Protein AF-A0ABD1SRB5-F1 (afdb_monomer)

Foldseek 3Di:
DDDDDPPHDLVRLLVVLVVVVLFQFQEDEDEDAQVVLLSNLVSCVVVVSLAPQHAYEYEQNHQQCQVLDALVSLVSQALYKYKHFDADDDPVLVVVQVVLQVVCVVVVVPDSCNDDTPVNQVVVVLVVLLVQLVVVLPDDDPVQQWDQPPDPDPDPDSDTDGPVVVSSVVSSQVDWDQGRRGIFHDDVNHTDDGKMFIWGSHRRGIGTFFIADPQQGTARDPDDPDDRDHDPDPVRTHQGQGRNRDSDDNPRGDDNPDDPPPDD

Nearest PDB structures (foldseek):
  4u5f-assembly1_A  TM=7.449E-01  e=1.799E-11  Rattus norvegicus
  4u5b-assembly1_A  TM=7.393E-01  e=3.580E-11  Rattus norvegicus
  5l1f-assembly1_B  TM=7.212E-01  e=5.210E-11  Rattus norvegicus
  4u5f-assembly1_C  TM=7.449E-01  e=3.001E-10  Rattus norvegicus
  4u1x-assembly1_A  TM=6.895E-01  e=3.401E-10  Rattus norvegicus

Secondary structure (DSSP, 8-state):
-----TT--HHHHHHHHHHHHHSSB-EEEE---HHHHHHHHHHHHHTTTTSTT-EEEE-HHHHTTGGGS-HHHHHHTTT-EEEEE-----HHHHHHHHHHHHHHHHTT--SS--S--HHHHHHHHHHHHHHHHHHHT-PPPGGGSEE------S-S---PEETHHHHHHHHHHH-EEEETTEEEEEETTEEPPPPEEEEEEETTEEEEEEEEETTTEEESSS--SS----B--GGGSPP-PBTTTB-SPP-SB-----------

Radius of gyration: 24.52 Å; Cα contacts (8 Å, |Δi|>4): 379; chains: 1; bounding box: 62×51×82 Å

Mean predicted aligned error: 9.06 Å

Solvent-accessible surface area (backbone atoms only — not comparable to full-atom values): 15269 Å² total; per-residue (Å²): 140,86,88,77,62,89,84,56,51,72,68,54,53,46,51,52,50,51,57,48,63,75,40,46,60,27,60,46,80,46,83,37,51,57,73,55,42,50,54,47,31,51,46,33,45,76,69,58,61,46,29,63,55,24,42,43,37,34,34,45,72,29,44,55,47,52,91,66,52,55,64,69,56,36,60,46,39,37,18,28,34,32,33,32,78,46,61,72,90,46,72,67,39,53,53,48,51,51,52,50,54,53,51,42,60,75,68,66,60,86,60,89,82,76,62,86,35,66,70,56,33,49,51,53,40,50,52,52,44,52,51,54,18,56,61,72,69,50,91,72,66,75,86,54,47,63,44,86,77,85,66,97,57,98,62,97,65,91,76,73,51,50,54,52,56,64,53,44,52,54,36,44,52,66,43,71,50,84,38,63,57,40,77,42,38,41,55,96,86,36,73,56,85,66,42,28,36,30,29,28,29,48,66,89,47,75,42,80,26,23,29,36,37,94,70,34,28,40,27,58,55,91,76,70,98,62,84,76,62,68,30,87,50,71,82,36,39,50,90,61,52,24,12,57,85,25,70,66,79,48,82,38,55,52,84,73,83,73,77,82,78,78,84,126

pLDDT: mean 84.68, std 14.06, range [38.12, 97.56]

Sequence (264 aa):
MSAISISSEDNQISKELKKLMAKQTRVFLVHMNPSLGYRLFFHAKKAGMMSEGYAWIITDYLSNFLNSMDFVAHDLMEGVLGIRPYVSKSKELDSFQERWKRNMVLKKRTGLVRDLNIYGLWLYDTIHSLAIAAEMIGPVNSSLLYVNTSKNGTDNTNLKISAFGPRLLSELSRTKFPGLSGEFQLINGQLKPSAFEIFNVFGTGEKTVGFWTIDTGISRELISTGEPTHSTSTKNLKSVMWPGDSFTRPKGWAIPACFTIYLR

InterPro domains:
  IPR001828 Receptor, ligand binding region [PF01094] (6-201)
  IPR015683 Ionotropic glutamate receptor [PTHR34836] (2-257)
  IPR028082 Periplasmic binding protein-like I [SSF53822] (6-255)

Organism: NCBI:txid205694

Structure (mmCIF, N/CA/C/O backbone):
data_AF-A0ABD1SRB5-F1
#
_entry.id   AF-A0ABD1SRB5-F1
#
loop_
_atom_site.group_PDB
_atom_site.id
_atom_site.type_symbol
_atom_site.label_atom_id
_atom_site.label_alt_id
_atom_site.label_comp_id
_atom_site.label_asym_id
_atom_site.label_entity_id
_atom_site.label_seq_id
_atom_site.pdbx_PDB_ins_code
_atom_site.Cartn_x
_atom_site.Cartn_y
_atom_site.Cartn_z
_atom_site.occupancy
_atom_site.B_iso_or_equiv
_atom_site.auth_seq_id
_atom_site.auth_comp_id
_atom_site.auth_asym_id
_atom_site.auth_atom_id
_atom_site.pdbx_PDB_model_num
ATOM 1 N N . MET A 1 1 ? -16.365 -13.873 5.737 1.00 58.78 1 MET A N 1
ATOM 2 C CA . MET A 1 1 ? -16.100 -12.688 4.896 1.00 58.78 1 MET A CA 1
ATOM 3 C C . MET A 1 1 ? -17.399 -11.895 4.804 1.00 58.78 1 MET A C 1
ATOM 5 O O . MET A 1 1 ? -18.429 -12.520 4.595 1.00 58.78 1 MET A O 1
ATOM 9 N N . SER A 1 2 ? -17.387 -10.586 5.071 1.00 73.19 2 SER A N 1
ATOM 10 C CA . SER A 1 2 ? -18.539 -9.708 4.801 1.00 73.19 2 SER A CA 1
ATOM 11 C C . SER A 1 2 ? -18.197 -8.867 3.580 1.00 73.19 2 SER A C 1
ATOM 13 O O . SER A 1 2 ? -17.058 -8.412 3.477 1.00 73.19 2 SER A O 1
ATOM 15 N N . ALA A 1 3 ? -19.140 -8.702 2.660 1.00 79.75 3 ALA A N 1
ATOM 16 C CA . ALA A 1 3 ? -18.938 -7.942 1.437 1.00 79.75 3 ALA A CA 1
ATOM 17 C C . ALA A 1 3 ? -19.808 -6.685 1.475 1.00 79.75 3 ALA A C 1
ATOM 19 O O . ALA A 1 3 ? -21.016 -6.765 1.688 1.00 79.75 3 ALA A O 1
ATOM 20 N N . ILE A 1 4 ? -19.179 -5.532 1.266 1.00 82.75 4 ILE A N 1
ATOM 21 C CA . ILE A 1 4 ? -19.845 -4.242 1.091 1.00 82.75 4 ILE A CA 1
ATOM 22 C C . ILE A 1 4 ? -19.582 -3.833 -0.357 1.00 82.75 4 ILE A C 1
ATOM 24 O O . ILE A 1 4 ? -18.427 -3.777 -0.777 1.00 82.75 4 ILE A O 1
ATOM 28 N N . SER A 1 5 ? -20.642 -3.594 -1.134 1.00 84.00 5 SER A N 1
ATOM 29 C CA . SER A 1 5 ? -20.505 -3.147 -2.526 1.00 84.00 5 SER A CA 1
ATOM 30 C C . SER A 1 5 ? -19.800 -1.790 -2.586 1.00 84.00 5 SER A C 1
ATOM 32 O O . SER A 1 5 ? -20.028 -0.937 -1.727 1.00 84.00 5 SER A O 1
ATOM 34 N N . ILE A 1 6 ? -19.019 -1.545 -3.640 1.00 82.38 6 ILE A N 1
ATOM 35 C CA . ILE A 1 6 ? -18.411 -0.231 -3.915 1.00 82.38 6 ILE A CA 1
ATOM 36 C C . ILE A 1 6 ? -19.486 0.861 -4.034 1.00 82.38 6 ILE A C 1
ATOM 38 O O . ILE A 1 6 ? -19.266 1.992 -3.613 1.00 82.38 6 ILE A O 1
ATOM 42 N N . SER A 1 7 ? -20.666 0.506 -4.547 1.00 85.56 7 SER A N 1
ATOM 43 C CA . SER A 1 7 ? -21.816 1.402 -4.691 1.00 85.56 7 SER A CA 1
ATOM 44 C C . SER A 1 7 ? -22.670 1.522 -3.425 1.00 85.56 7 SER A C 1
ATOM 46 O O . SER A 1 7 ? -23.768 2.068 -3.499 1.00 85.56 7 SER A O 1
ATOM 48 N N . SER A 1 8 ? -22.235 0.962 -2.289 1.00 88.69 8 SER A N 1
ATOM 49 C CA . SER A 1 8 ? -23.067 0.948 -1.084 1.00 88.69 8 SER A CA 1
ATOM 50 C C . SER A 1 8 ? -23.289 2.358 -0.559 1.00 88.69 8 SER A C 1
ATOM 52 O O . SER A 1 8 ? -22.352 3.153 -0.474 1.00 88.69 8 SER A O 1
ATOM 54 N N . GLU A 1 9 ? -24.514 2.652 -0.147 1.00 93.06 9 GLU A N 1
ATOM 55 C CA . GLU A 1 9 ? -24.877 3.889 0.543 1.00 93.06 9 GLU A CA 1
ATOM 56 C C . GLU A 1 9 ? -24.459 3.859 2.029 1.00 93.06 9 GLU A C 1
ATOM 58 O O . GLU A 1 9 ? -24.180 2.805 2.606 1.00 93.06 9 GLU A O 1
ATOM 63 N N . ASP A 1 10 ? -24.409 5.026 2.675 1.00 93.00 10 ASP A N 1
ATOM 64 C CA . ASP A 1 10 ? -23.963 5.182 4.074 1.00 93.00 10 ASP A CA 1
ATOM 65 C C . ASP A 1 10 ? -24.827 4.380 5.065 1.00 93.00 10 ASP A C 1
ATOM 67 O O . ASP A 1 10 ? -24.341 3.824 6.059 1.00 93.00 10 ASP A O 1
ATOM 71 N N . ASN A 1 11 ? -26.124 4.267 4.768 1.00 93.00 11 ASN A N 1
ATOM 72 C CA . ASN A 1 11 ? -27.085 3.461 5.522 1.00 93.00 11 ASN A CA 1
ATOM 73 C C . ASN A 1 11 ? -26.737 1.955 5.474 1.00 93.00 11 ASN A C 1
ATOM 75 O O . ASN A 1 11 ? -26.832 1.269 6.495 1.00 93.00 11 ASN A O 1
ATOM 79 N N . GLN A 1 12 ? -26.287 1.448 4.325 1.00 94.00 12 GLN A N 1
ATOM 80 C CA . GLN A 1 12 ? -25.905 0.058 4.095 1.00 94.00 12 GLN A CA 1
ATOM 81 C C . GLN A 1 12 ? -24.584 -0.250 4.794 1.00 94.00 12 GLN A C 1
ATOM 83 O O . GLN A 1 12 ? -24.505 -1.247 5.510 1.00 94.00 12 GLN A O 1
ATOM 88 N N . ILE A 1 13 ? -23.591 0.641 4.686 1.00 95.06 13 ILE A N 1
ATOM 89 C CA . ILE A 1 13 ? -22.317 0.526 5.418 1.00 95.06 13 ILE A CA 1
ATOM 90 C C . ILE A 1 13 ? -22.587 0.454 6.925 1.00 95.06 13 ILE A C 1
ATOM 92 O O . ILE A 1 13 ? -22.136 -0.468 7.606 1.00 95.06 13 ILE A O 1
ATOM 96 N N . SER A 1 14 ? -23.400 1.379 7.443 1.00 94.62 14 SER A N 1
ATOM 97 C CA . SER 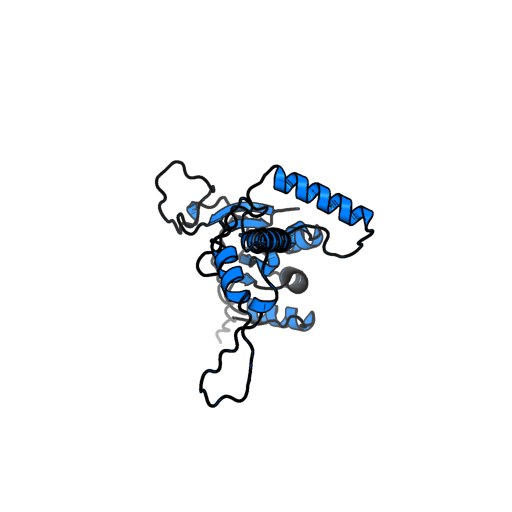A 1 14 ? -23.782 1.407 8.859 1.00 94.62 14 SER A CA 1
ATOM 98 C C . SER A 1 14 ? -24.513 0.133 9.293 1.00 94.62 14 SER A C 1
ATOM 100 O O . SER A 1 14 ? -24.284 -0.376 10.391 1.00 94.62 14 SER A O 1
ATOM 102 N N . LYS A 1 15 ? -25.398 -0.404 8.444 1.00 93.75 15 LYS A N 1
ATOM 103 C CA . LYS A 1 15 ? -26.130 -1.648 8.714 1.00 93.75 15 LYS A CA 1
ATOM 104 C C . LYS A 1 15 ? -25.186 -2.846 8.802 1.00 93.75 15 LYS A C 1
ATOM 106 O O . LYS A 1 15 ? -25.328 -3.651 9.722 1.00 93.75 15 LYS A O 1
ATOM 111 N N . GLU A 1 16 ? -24.221 -2.956 7.894 1.00 94.31 16 GLU A N 1
ATOM 112 C CA . GLU A 1 16 ? -23.227 -4.033 7.930 1.00 94.31 16 GLU A CA 1
ATOM 113 C C . GLU A 1 16 ? -22.290 -3.912 9.137 1.00 94.31 16 GLU A C 1
ATOM 115 O O . GLU A 1 16 ? -22.047 -4.908 9.819 1.00 94.31 16 GLU A O 1
ATOM 120 N N . LEU A 1 17 ? -21.846 -2.702 9.489 1.00 93.88 17 LEU A N 1
ATOM 121 C CA . LEU A 1 17 ? -21.055 -2.470 10.703 1.00 93.88 17 LEU A CA 1
ATOM 122 C C . LEU A 1 17 ? -21.813 -2.874 11.971 1.00 93.88 17 LEU A C 1
ATOM 124 O O . LEU A 1 17 ? -21.251 -3.557 12.822 1.00 93.88 17 LEU A O 1
ATOM 128 N N . LYS A 1 18 ? -23.112 -2.563 12.074 1.00 91.81 18 LYS A N 1
ATOM 129 C CA . LYS A 1 18 ? -23.950 -3.022 13.198 1.00 91.81 18 LYS A CA 1
ATOM 130 C C . LYS A 1 18 ? -24.014 -4.546 13.290 1.00 91.81 18 LYS A C 1
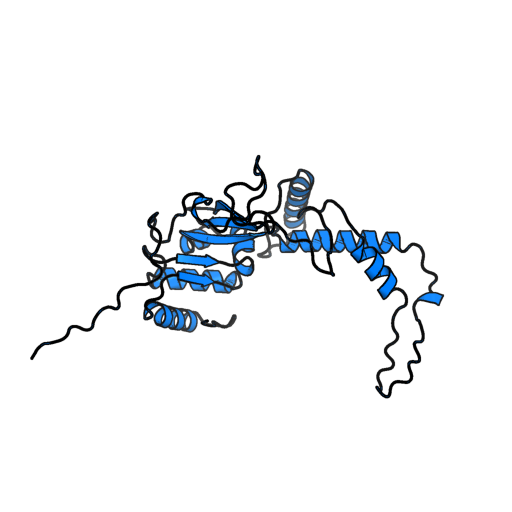ATOM 132 O O . LYS A 1 18 ? -23.923 -5.091 14.388 1.00 91.81 18 LYS A O 1
ATOM 137 N N . LYS A 1 19 ? -24.124 -5.247 12.155 1.00 92.31 19 LYS A N 1
ATOM 138 C CA . LYS A 1 19 ? -24.068 -6.719 12.134 1.00 92.31 19 LYS A CA 1
ATOM 139 C C . LYS A 1 19 ? -22.712 -7.234 12.612 1.00 92.31 19 LYS A C 1
ATOM 141 O O . LYS A 1 19 ? -22.677 -8.208 13.355 1.00 92.31 19 LYS A O 1
ATOM 146 N N . LEU A 1 20 ? -21.609 -6.609 12.195 1.00 91.56 20 LEU A N 1
ATOM 147 C CA . LEU A 1 20 ? -20.260 -6.979 12.637 1.00 91.56 20 LEU A CA 1
ATOM 148 C C . LEU A 1 20 ? -20.056 -6.711 14.131 1.00 91.56 20 LEU A C 1
ATOM 150 O O . LEU A 1 20 ? -19.517 -7.564 14.827 1.00 91.56 20 LEU A O 1
ATOM 154 N N . MET A 1 21 ? -20.541 -5.579 14.634 1.00 89.19 21 MET A N 1
ATOM 155 C CA . MET A 1 21 ? -20.481 -5.204 16.047 1.00 89.19 21 MET A CA 1
ATOM 156 C C . MET A 1 21 ? -21.267 -6.167 16.944 1.00 89.19 21 MET A C 1
ATOM 158 O O . MET A 1 21 ? -20.817 -6.491 18.043 1.00 89.19 21 MET A O 1
ATOM 162 N N . ALA A 1 22 ? -22.421 -6.649 16.466 1.00 89.69 22 ALA A N 1
ATOM 163 C CA . ALA A 1 22 ? -23.229 -7.652 17.158 1.00 89.69 22 ALA A CA 1
ATOM 164 C C . ALA A 1 22 ? -22.536 -9.023 17.241 1.00 89.69 22 ALA A C 1
ATOM 166 O O . ALA A 1 22 ? -22.882 -9.843 18.091 1.00 89.69 22 ALA A O 1
ATOM 167 N N . LYS A 1 23 ? -21.543 -9.286 16.382 1.00 89.00 23 LYS A N 1
ATOM 168 C CA . LYS A 1 23 ? -20.670 -10.453 16.532 1.00 89.00 23 LYS A CA 1
ATOM 169 C C . LYS A 1 23 ? -19.651 -10.192 17.633 1.00 89.00 23 LYS A C 1
ATOM 171 O O . LYS A 1 23 ? -19.302 -9.058 17.940 1.00 89.00 23 LYS A O 1
ATOM 176 N N . GLN A 1 24 ? -19.102 -11.265 18.190 1.00 85.94 24 GLN A N 1
ATOM 177 C CA . GLN A 1 24 ? -18.027 -11.158 19.175 1.00 85.94 24 GLN A CA 1
ATOM 178 C C . GLN A 1 24 ? -16.696 -10.728 18.544 1.00 85.94 24 GLN A C 1
ATOM 180 O O . GLN A 1 24 ? -15.807 -10.334 19.277 1.00 85.94 24 GLN A O 1
ATOM 185 N N . THR A 1 25 ? -16.538 -10.761 17.217 1.00 89.06 25 THR A N 1
ATOM 186 C CA . THR A 1 25 ? -15.287 -10.416 16.518 1.00 89.06 25 THR A CA 1
ATOM 187 C C . THR A 1 25 ? -14.890 -8.951 16.713 1.00 89.06 25 THR A C 1
ATOM 189 O O . THR A 1 25 ? -15.720 -8.052 16.585 1.00 89.06 25 THR A O 1
ATOM 192 N N . ARG A 1 26 ? -13.606 -8.707 16.996 1.00 93.94 26 ARG A N 1
ATOM 193 C CA . ARG A 1 26 ? -13.040 -7.358 17.180 1.00 93.94 26 ARG A CA 1
ATOM 194 C C . ARG A 1 26 ? -11.826 -7.051 16.302 1.00 93.94 26 ARG A C 1
ATOM 196 O O . ARG A 1 26 ? -11.335 -5.932 16.339 1.00 93.94 26 ARG A O 1
ATOM 203 N N . VAL A 1 27 ? -11.355 -8.016 15.513 1.00 95.06 27 VAL A N 1
ATOM 204 C CA . VAL A 1 27 ? -10.281 -7.817 14.529 1.00 95.06 27 VAL A CA 1
ATOM 205 C C . VAL A 1 27 ? -10.871 -7.874 13.128 1.00 95.06 27 VAL A C 1
ATOM 207 O O . VAL A 1 27 ? -11.562 -8.836 12.784 1.00 95.06 27 VAL A O 1
ATOM 210 N N . PHE A 1 28 ? -10.575 -6.866 12.315 1.00 95.88 28 PHE A N 1
ATOM 211 C CA . PHE A 1 28 ? -11.102 -6.734 10.964 1.00 95.88 28 PHE A CA 1
ATOM 212 C C . PHE A 1 28 ? -9.979 -6.507 9.952 1.00 95.88 28 PHE A C 1
ATOM 214 O O . PHE A 1 28 ? -9.107 -5.666 10.154 1.00 95.88 28 PHE A O 1
ATOM 221 N N . LEU A 1 29 ? -10.032 -7.247 8.843 1.00 96.31 29 LEU A N 1
ATOM 222 C CA . LEU A 1 29 ? -9.216 -7.005 7.655 1.00 96.31 29 LEU A CA 1
ATOM 223 C C . LEU A 1 29 ? -10.063 -6.249 6.629 1.00 96.31 29 LEU A C 1
ATOM 225 O O . LEU A 1 29 ? -11.154 -6.698 6.272 1.00 96.31 29 LEU A O 1
ATOM 229 N N . VAL A 1 30 ? -9.557 -5.118 6.154 1.00 96.69 30 VAL A N 1
ATOM 230 C CA . VAL A 1 30 ? -10.246 -4.210 5.240 1.00 96.69 30 VAL A CA 1
ATOM 231 C C . VAL A 1 30 ? -9.517 -4.200 3.904 1.00 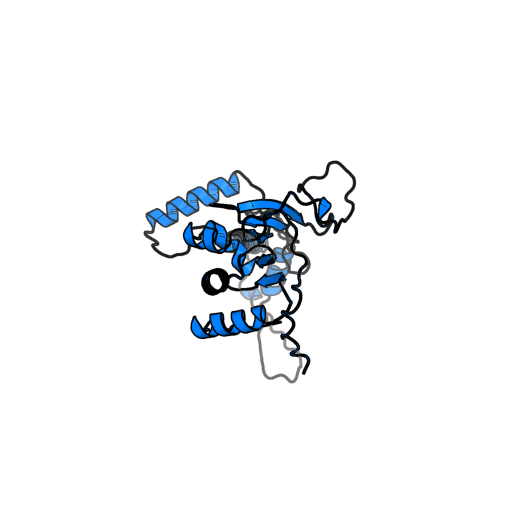96.69 30 VAL A C 1
ATOM 233 O O . VAL A 1 30 ? -8.397 -3.703 3.788 1.00 96.69 30 VAL A O 1
ATOM 236 N N . HIS A 1 31 ? -10.188 -4.732 2.887 1.00 95.12 31 HIS A N 1
ATOM 237 C CA . HIS A 1 31 ? -9.766 -4.663 1.493 1.00 95.12 31 HIS A CA 1
ATOM 238 C C . HIS A 1 31 ? -10.795 -3.848 0.709 1.00 95.12 31 HIS A C 1
ATOM 240 O O . HIS A 1 31 ? -11.831 -4.368 0.297 1.00 95.12 31 HIS A O 1
ATOM 246 N N . MET A 1 32 ? -10.556 -2.542 0.588 1.00 93.06 32 MET A N 1
ATOM 247 C CA . MET A 1 32 ? -11.481 -1.588 -0.027 1.00 93.06 32 MET A CA 1
ATOM 248 C C . MET A 1 32 ? -10.705 -0.489 -0.743 1.00 93.06 32 MET A C 1
ATOM 250 O O . MET A 1 32 ? -9.555 -0.220 -0.406 1.00 93.06 32 MET A O 1
ATOM 254 N N . ASN A 1 33 ? -11.343 0.161 -1.713 1.00 90.88 33 ASN A N 1
ATOM 255 C CA . ASN A 1 33 ? -10.763 1.341 -2.343 1.00 90.88 33 ASN A CA 1
ATOM 256 C C . ASN A 1 33 ? -10.768 2.541 -1.367 1.00 90.88 33 ASN A C 1
ATOM 258 O O . ASN A 1 33 ? -11.503 2.515 -0.374 1.00 90.88 33 ASN A O 1
ATOM 262 N N . PRO A 1 34 ? -10.015 3.616 -1.656 1.00 89.81 34 PRO A N 1
ATOM 263 C CA . PRO A 1 34 ? -9.917 4.795 -0.788 1.00 89.81 34 PRO A CA 1
ATOM 264 C C . PRO A 1 34 ? -11.255 5.423 -0.390 1.00 89.81 34 PRO A C 1
ATOM 266 O O . PRO A 1 34 ? -11.476 5.723 0.781 1.00 89.81 34 PRO A O 1
ATOM 269 N N . SER A 1 35 ? -12.172 5.580 -1.349 1.00 89.94 35 SER A N 1
ATOM 270 C CA . SER A 1 35 ? -13.465 6.233 -1.117 1.00 89.94 35 SER A CA 1
ATOM 271 C C . SER A 1 35 ? -14.357 5.428 -0.168 1.00 89.94 35 SER A C 1
ATOM 273 O O . SER A 1 35 ? -14.914 5.977 0.785 1.00 89.94 35 SER A O 1
ATOM 275 N N . LEU A 1 36 ? -14.465 4.116 -0.392 1.00 93.00 36 LEU A N 1
ATOM 276 C CA . LEU A 1 36 ? -15.247 3.234 0.467 1.00 93.00 36 LEU A CA 1
ATOM 277 C C . LEU A 1 36 ? -14.571 3.038 1.829 1.00 93.00 36 LEU A C 1
ATOM 279 O O . LEU A 1 36 ? -15.261 3.032 2.844 1.00 93.00 36 LEU A O 1
ATOM 283 N N . GLY A 1 37 ? -13.240 2.925 1.857 1.00 94.31 37 GLY A N 1
ATOM 284 C CA . GLY A 1 37 ? -12.456 2.819 3.087 1.00 94.31 37 GLY A CA 1
ATOM 285 C C . GLY A 1 37 ? -12.683 4.011 4.017 1.00 94.31 37 GLY A C 1
ATOM 286 O O . GLY A 1 37 ? -13.018 3.816 5.182 1.00 94.31 37 GLY A O 1
ATOM 287 N N . TYR A 1 38 ? -12.611 5.238 3.491 1.00 92.69 38 TYR A N 1
ATOM 288 C CA . TYR A 1 38 ? -12.906 6.452 4.259 1.00 92.69 38 TYR A CA 1
ATOM 289 C C . TYR A 1 38 ? -14.307 6.412 4.888 1.00 92.69 38 TYR A C 1
ATOM 291 O O . TYR A 1 38 ? -14.467 6.600 6.095 1.00 92.69 38 TYR A O 1
ATOM 299 N N . ARG A 1 39 ? -15.331 6.102 4.082 1.00 95.12 39 ARG A N 1
ATOM 300 C CA . ARG A 1 39 ? -16.723 6.018 4.553 1.00 95.12 39 ARG A CA 1
ATOM 301 C C . ARG A 1 39 ? -16.899 4.916 5.598 1.00 95.12 39 ARG A C 1
ATOM 303 O O . ARG A 1 39 ? -17.589 5.124 6.594 1.00 95.12 39 ARG A O 1
ATOM 310 N N . LEU A 1 40 ? -16.247 3.766 5.415 1.00 96.69 40 LEU A N 1
ATOM 311 C CA . LEU A 1 40 ? -16.241 2.682 6.397 1.00 96.69 40 LEU A CA 1
ATOM 312 C C . LEU A 1 40 ? -15.714 3.173 7.748 1.00 96.69 40 LEU A C 1
ATOM 314 O O . LEU A 1 40 ? -16.406 3.002 8.748 1.00 96.69 40 LEU A O 1
ATOM 318 N N . PHE A 1 41 ? -14.530 3.790 7.783 1.00 96.75 41 PHE A N 1
ATOM 319 C CA . PHE A 1 41 ? -13.912 4.242 9.033 1.00 96.75 41 PHE A CA 1
ATOM 320 C C . PHE A 1 41 ? -14.684 5.385 9.694 1.00 96.75 41 PHE A C 1
ATOM 322 O O . PHE A 1 41 ? -14.852 5.380 10.914 1.00 96.75 41 PHE A O 1
ATOM 329 N N . PHE A 1 42 ? -15.273 6.287 8.905 1.00 96.25 42 PHE A N 1
ATOM 330 C CA . PHE A 1 42 ? -16.203 7.295 9.412 1.00 96.25 42 PHE A CA 1
ATOM 331 C C . PHE A 1 42 ? -17.372 6.665 10.183 1.00 96.25 42 PHE A C 1
ATOM 333 O O . PHE A 1 42 ? -17.655 7.029 11.329 1.00 96.25 42 PHE A O 1
ATOM 340 N N . HIS A 1 43 ? -18.039 5.678 9.582 1.00 96.94 43 HIS A N 1
ATOM 341 C CA . HIS A 1 43 ? -19.154 4.988 10.227 1.00 96.94 43 HIS A CA 1
ATOM 342 C C . HIS A 1 43 ? -18.706 4.061 11.362 1.00 96.94 43 HIS A C 1
ATOM 344 O O . HIS A 1 43 ? -19.426 3.938 12.352 1.00 96.94 43 HIS A O 1
ATOM 350 N N . ALA A 1 44 ? -17.524 3.450 11.267 1.00 96.94 44 ALA A N 1
ATOM 351 C CA . ALA A 1 44 ? -16.956 2.619 12.324 1.00 96.94 44 ALA A CA 1
ATOM 352 C C . ALA A 1 44 ? -16.652 3.451 13.577 1.00 96.94 44 ALA A C 1
ATOM 354 O O . ALA A 1 44 ? -17.019 3.039 14.678 1.00 96.94 44 ALA A O 1
ATOM 355 N N . LYS A 1 45 ? -16.074 4.652 13.420 1.00 96.19 45 LYS A N 1
ATOM 356 C CA . LYS A 1 45 ? -15.838 5.591 14.528 1.00 96.19 45 LYS A CA 1
ATOM 357 C C . LYS A 1 45 ? -17.155 6.022 15.171 1.00 96.19 45 LYS A C 1
ATOM 359 O O . LYS A 1 45 ? -17.302 5.901 16.383 1.00 96.19 45 LYS A O 1
ATOM 364 N N . LYS A 1 46 ? -18.163 6.394 14.368 1.00 95.62 46 LYS A N 1
ATOM 365 C CA . LYS A 1 46 ? -19.520 6.709 14.867 1.00 95.62 46 LYS A CA 1
ATOM 366 C C . LYS A 1 46 ? -20.190 5.551 15.609 1.00 95.62 46 LYS A C 1
ATOM 368 O O . LYS A 1 46 ? -20.949 5.787 16.541 1.00 95.62 46 LYS A O 1
ATOM 373 N N . ALA A 1 47 ? -19.933 4.313 15.196 1.00 94.44 47 ALA A N 1
ATOM 374 C CA . ALA A 1 47 ? -20.460 3.117 15.846 1.00 94.44 47 ALA A CA 1
ATOM 375 C C . ALA A 1 47 ? -19.658 2.693 17.093 1.00 94.44 47 ALA A C 1
ATOM 377 O O . ALA A 1 47 ? -19.990 1.677 17.698 1.00 94.44 47 ALA A O 1
ATOM 378 N N . GLY A 1 48 ? -18.599 3.422 17.467 1.00 94.75 48 GLY A N 1
ATOM 379 C CA . GLY A 1 48 ? -17.727 3.059 18.586 1.00 94.75 48 GLY A CA 1
ATOM 380 C C . GLY A 1 48 ? -16.830 1.850 18.301 1.00 94.75 48 GLY A C 1
ATOM 381 O O . GLY A 1 48 ? -16.310 1.242 19.226 1.00 94.75 48 GLY A O 1
ATOM 382 N N . MET A 1 49 ? -16.639 1.478 17.032 1.00 95.75 49 MET A N 1
ATOM 383 C CA . MET A 1 49 ? -15.771 0.361 16.632 1.00 95.75 49 MET A CA 1
ATOM 384 C C . MET A 1 49 ? -14.309 0.786 16.399 1.00 95.75 49 MET A C 1
ATOM 386 O O . MET A 1 49 ? -13.483 -0.038 16.015 1.00 95.75 49 MET A O 1
ATOM 390 N N . MET A 1 50 ? -13.993 2.064 16.629 1.00 96.38 50 MET A N 1
ATOM 391 C CA . MET A 1 50 ? -12.635 2.631 16.661 1.00 96.38 50 MET A CA 1
ATOM 392 C C . MET A 1 50 ? -12.185 2.936 18.101 1.00 96.38 50 MET A C 1
ATOM 394 O O . MET A 1 50 ? -11.429 3.872 18.337 1.00 96.38 50 MET A O 1
ATOM 398 N N . SER A 1 51 ? -12.690 2.178 19.075 1.00 95.12 51 SER A N 1
ATOM 399 C CA . SER A 1 51 ? -12.311 2.286 20.486 1.00 95.12 51 SER A CA 1
ATOM 400 C C . SER A 1 51 ? -11.338 1.182 20.899 1.00 95.12 51 SER A C 1
ATOM 402 O O . SER A 1 51 ? -11.111 0.221 20.157 1.00 95.12 51 SER A O 1
ATOM 404 N N . GLU A 1 52 ? -10.856 1.265 22.139 1.00 94.81 52 GLU A N 1
ATOM 405 C CA . GLU A 1 52 ? -10.053 0.211 22.747 1.00 94.81 52 GLU A CA 1
ATOM 406 C C . GLU A 1 52 ? -10.733 -1.166 22.625 1.00 94.81 52 GLU A C 1
ATOM 408 O O . GLU A 1 52 ? -11.955 -1.310 22.746 1.00 94.81 52 GLU A O 1
ATOM 413 N N . GLY A 1 53 ? -9.919 -2.191 22.357 1.00 92.75 53 GLY A N 1
ATOM 414 C CA . GLY A 1 53 ? -10.360 -3.574 22.183 1.00 92.75 53 GLY A CA 1
ATOM 415 C C . GLY A 1 53 ? -10.665 -3.970 20.737 1.00 92.75 53 GLY A C 1
ATOM 416 O O . GLY A 1 53 ? -10.844 -5.163 20.483 1.00 92.75 53 GLY A O 1
ATOM 417 N N . TYR A 1 54 ? -10.667 -3.020 19.797 1.00 95.75 54 TYR A N 1
ATOM 418 C CA . TYR A 1 54 ? -10.765 -3.273 18.358 1.00 95.75 54 TYR A CA 1
ATOM 419 C C . TYR A 1 54 ? -9.396 -3.275 17.674 1.00 95.75 54 TYR A C 1
ATOM 421 O O . TYR A 1 54 ? -8.461 -2.629 18.128 1.00 95.75 54 TYR A O 1
ATOM 429 N N . ALA A 1 55 ? -9.282 -3.990 16.557 1.00 96.75 55 ALA A N 1
ATOM 430 C CA . ALA A 1 55 ? -8.131 -3.947 15.663 1.00 96.75 55 ALA A CA 1
ATOM 431 C C . ALA A 1 55 ? -8.599 -3.884 14.209 1.00 96.75 55 ALA A C 1
ATOM 433 O O . ALA A 1 55 ? -9.476 -4.648 13.795 1.00 96.75 55 ALA A O 1
ATOM 434 N N . TRP A 1 56 ? -7.953 -3.034 13.419 1.00 97.56 56 TRP A N 1
ATOM 435 C CA . TRP A 1 56 ? -8.221 -2.890 11.993 1.00 97.56 56 TRP A CA 1
ATOM 436 C C . TRP A 1 56 ? -6.915 -3.009 11.223 1.00 97.56 56 TRP A C 1
ATOM 438 O O . TRP A 1 56 ? -5.926 -2.366 11.572 1.00 97.56 56 TRP A O 1
ATOM 448 N N . ILE A 1 57 ? -6.919 -3.842 10.189 1.00 97.56 57 ILE A N 1
ATOM 449 C CA . ILE A 1 57 ? -5.790 -4.045 9.287 1.00 97.56 57 ILE A CA 1
ATOM 450 C C . ILE A 1 57 ? -6.263 -3.684 7.884 1.00 97.56 57 ILE A C 1
ATOM 452 O O . ILE A 1 57 ? -7.258 -4.237 7.420 1.00 97.56 57 ILE A O 1
ATOM 456 N N . ILE A 1 58 ? -5.574 -2.775 7.206 1.00 97.44 58 ILE A N 1
ATOM 457 C CA . ILE A 1 58 ? -5.894 -2.361 5.837 1.00 97.44 58 ILE A CA 1
ATOM 458 C C . ILE A 1 58 ? -4.892 -2.964 4.851 1.00 97.44 58 ILE A C 1
ATOM 460 O O . ILE A 1 58 ? -3.686 -2.994 5.105 1.00 97.44 58 ILE A O 1
ATOM 464 N N . THR A 1 59 ? -5.393 -3.451 3.717 1.00 95.81 59 THR A N 1
ATOM 465 C CA . THR A 1 59 ? -4.541 -3.957 2.632 1.00 95.81 59 THR A CA 1
ATOM 466 C C . THR A 1 59 ? -3.907 -2.817 1.838 1.00 95.81 59 THR A C 1
ATOM 468 O O . THR A 1 59 ? -4.365 -1.673 1.897 1.00 95.81 59 THR A O 1
ATOM 471 N N . ASP A 1 60 ? -2.939 -3.168 0.996 1.00 92.62 60 ASP A N 1
ATOM 472 C CA . ASP A 1 60 ? -2.287 -2.280 0.029 1.00 92.62 60 ASP A CA 1
ATOM 473 C C . ASP A 1 60 ? -3.276 -1.498 -0.860 1.00 92.62 60 ASP A C 1
ATOM 475 O O . ASP A 1 60 ? -3.049 -0.328 -1.160 1.00 92.62 60 ASP A O 1
ATOM 479 N N . TYR A 1 61 ? -4.429 -2.088 -1.193 1.00 93.00 61 TYR A N 1
ATOM 480 C CA . TYR A 1 61 ? -5.465 -1.416 -1.983 1.00 93.00 61 TYR A CA 1
ATOM 481 C C . TYR A 1 61 ? -5.997 -0.107 -1.364 1.00 93.00 61 TYR A C 1
ATOM 483 O O . TYR A 1 61 ? -6.369 0.811 -2.096 1.00 93.00 61 TYR A O 1
ATOM 491 N N . LEU A 1 62 ? -5.985 0.008 -0.030 1.00 93.62 62 LEU A N 1
ATOM 492 C CA . LEU A 1 62 ? -6.349 1.229 0.696 1.00 93.62 62 LEU A CA 1
ATOM 493 C C . LEU A 1 62 ? -5.108 1.990 1.174 1.00 93.62 62 LEU A C 1
ATOM 495 O O . LEU A 1 62 ? -5.007 3.204 1.003 1.00 93.62 62 LEU A O 1
ATOM 499 N N . SER A 1 63 ? -4.161 1.271 1.772 1.00 93.94 63 SER A N 1
ATOM 500 C CA . SER A 1 63 ? -3.018 1.847 2.484 1.00 93.94 63 SER A CA 1
ATOM 501 C C . SER A 1 63 ? -2.085 2.659 1.572 1.00 93.94 63 SER A C 1
ATOM 503 O O . SER A 1 63 ? -1.511 3.654 2.007 1.00 93.94 63 SER A O 1
ATOM 505 N N . ASN A 1 64 ? -1.991 2.300 0.284 1.00 92.31 64 ASN A N 1
ATOM 506 C CA . ASN A 1 64 ? -1.189 3.018 -0.712 1.00 92.31 64 ASN A CA 1
ATOM 507 C C . ASN A 1 64 ? -1.680 4.446 -0.992 1.00 92.31 64 ASN A C 1
ATOM 509 O O . ASN A 1 64 ? -0.979 5.212 -1.653 1.00 92.31 64 ASN A O 1
ATOM 513 N N . PHE A 1 65 ? -2.877 4.804 -0.527 1.00 90.56 65 PHE A N 1
ATOM 514 C CA . PHE A 1 65 ? -3.477 6.117 -0.743 1.00 90.56 65 PHE A CA 1
ATOM 515 C C . PHE A 1 65 ? -3.486 6.991 0.510 1.00 90.56 65 PHE A C 1
ATOM 517 O O . PHE A 1 65 ? -3.856 8.157 0.400 1.00 90.56 65 PHE A O 1
ATOM 524 N N . LEU A 1 66 ? -3.064 6.479 1.670 1.00 89.12 66 LEU A N 1
ATOM 525 C CA . LEU A 1 66 ? -3.106 7.230 2.929 1.00 89.12 66 LEU A CA 1
ATOM 526 C C . LEU A 1 66 ? -2.307 8.536 2.867 1.00 89.12 66 LEU A C 1
ATOM 528 O O . LEU A 1 66 ? -2.845 9.571 3.229 1.00 89.12 66 LEU A O 1
ATOM 532 N N . ASN A 1 67 ? -1.119 8.534 2.255 1.00 83.50 67 ASN A N 1
ATOM 533 C CA . ASN A 1 67 ? -0.323 9.754 2.038 1.00 83.50 67 ASN A CA 1
ATOM 534 C C . ASN A 1 67 ? -1.049 10.868 1.257 1.00 83.50 67 ASN A C 1
ATOM 536 O O . ASN A 1 67 ? -0.628 12.017 1.327 1.00 83.50 67 ASN A O 1
ATOM 540 N N . SER A 1 68 ? -2.090 10.526 0.490 1.00 82.75 68 SER A N 1
ATOM 541 C CA . SER A 1 68 ? -2.903 11.483 -0.277 1.00 82.75 68 SER A CA 1
ATOM 542 C C . SER A 1 68 ? -4.192 11.903 0.428 1.00 82.75 68 SER A C 1
ATOM 544 O O . SER A 1 68 ? -4.956 12.709 -0.107 1.00 82.75 68 SER A O 1
ATOM 546 N N . MET A 1 69 ? -4.468 11.329 1.599 1.00 84.62 69 MET A N 1
ATOM 547 C CA . MET A 1 69 ? -5.648 11.655 2.382 1.00 84.62 69 MET A CA 1
ATOM 548 C C . MET A 1 69 ? -5.400 12.867 3.280 1.00 84.62 69 MET A C 1
ATOM 550 O O . MET A 1 69 ? -4.268 13.224 3.596 1.00 84.62 69 MET A O 1
ATOM 554 N N . ASP A 1 70 ? -6.485 13.529 3.671 1.00 85.50 70 ASP A N 1
ATOM 555 C CA . ASP A 1 70 ? -6.416 14.672 4.569 1.00 85.50 70 ASP A CA 1
ATOM 556 C C . ASP A 1 70 ? -6.298 14.246 6.041 1.00 85.50 70 ASP A C 1
ATOM 558 O O . ASP A 1 70 ? -6.436 13.078 6.413 1.00 85.50 70 ASP A O 1
ATOM 562 N N . PHE A 1 71 ? -6.058 15.231 6.904 1.00 86.38 71 PHE A N 1
ATOM 563 C CA . PHE A 1 71 ? -5.963 15.014 8.344 1.00 86.38 71 PHE A CA 1
ATOM 564 C C . PHE A 1 71 ? -7.227 14.368 8.937 1.00 86.38 71 PHE A C 1
ATOM 566 O O . PHE A 1 71 ? -7.126 13.562 9.858 1.00 86.38 71 PHE A O 1
ATOM 573 N N . VAL A 1 72 ? -8.411 14.678 8.393 1.00 89.88 72 VAL A N 1
ATOM 574 C CA . VAL A 1 72 ? -9.681 14.114 8.870 1.00 89.88 72 VAL A CA 1
ATOM 575 C C . VAL A 1 72 ? -9.712 12.610 8.626 1.00 89.88 72 VAL A C 1
ATOM 577 O O . VAL A 1 72 ? -10.086 11.849 9.511 1.00 89.88 72 VAL A O 1
ATOM 580 N N . ALA A 1 73 ? -9.290 12.154 7.449 1.00 87.62 73 ALA A N 1
ATOM 581 C CA . ALA A 1 73 ? -9.188 10.733 7.158 1.00 87.62 73 ALA A CA 1
ATOM 582 C C . ALA A 1 73 ? -8.195 10.018 8.090 1.00 87.62 73 ALA A C 1
ATOM 584 O O . ALA A 1 73 ? -8.508 8.930 8.573 1.00 87.62 73 ALA A O 1
ATOM 585 N N . HIS A 1 74 ? -7.040 10.625 8.381 1.00 90.06 74 HIS A N 1
ATOM 586 C CA . HIS A 1 74 ? -6.072 10.063 9.330 1.00 90.06 74 HIS A CA 1
ATOM 587 C C . HIS A 1 74 ? -6.658 9.921 10.743 1.00 90.06 74 HIS A C 1
ATOM 589 O O . HIS A 1 74 ? -6.557 8.842 11.323 1.00 90.06 74 HIS A O 1
ATOM 595 N N . ASP A 1 75 ? -7.356 10.942 11.248 1.00 92.38 75 ASP A N 1
ATOM 596 C CA . ASP A 1 75 ? -8.049 10.898 12.547 1.00 92.38 75 ASP A CA 1
ATOM 597 C C . ASP A 1 75 ? -9.124 9.793 12.609 1.00 92.38 75 ASP A C 1
ATOM 599 O O . ASP A 1 75 ? -9.320 9.133 13.635 1.00 92.38 75 ASP A O 1
ATOM 603 N N . LEU A 1 76 ? -9.828 9.533 11.504 1.00 94.81 76 LEU A N 1
ATOM 604 C CA . LEU A 1 76 ? -10.801 8.436 11.437 1.00 94.81 76 LEU A CA 1
ATOM 605 C C . LEU A 1 76 ? -10.154 7.048 11.515 1.00 94.81 76 LEU A C 1
ATOM 607 O O . LEU A 1 76 ? -10.834 6.085 11.871 1.00 94.81 76 LEU A O 1
ATOM 611 N N . MET A 1 77 ? -8.873 6.947 11.162 1.00 95.81 77 MET A N 1
ATOM 612 C CA . MET A 1 77 ? -8.111 5.704 11.054 1.00 95.81 77 MET A CA 1
ATOM 613 C C . MET A 1 77 ? -7.016 5.585 12.117 1.00 95.81 77 MET A C 1
ATOM 615 O O . MET A 1 77 ? -6.128 4.745 11.989 1.00 95.81 77 MET A O 1
ATOM 619 N N . GLU A 1 78 ? -7.062 6.385 13.178 1.00 95.44 78 GLU A N 1
ATOM 620 C CA . GLU A 1 78 ? -6.070 6.314 14.244 1.00 95.44 78 GLU A CA 1
ATOM 621 C C . GLU A 1 78 ? -6.025 4.915 14.887 1.00 95.44 78 GLU A C 1
ATOM 623 O O . GLU A 1 78 ? -7.049 4.300 15.200 1.00 95.44 78 GLU A O 1
ATOM 628 N N . GLY A 1 79 ? -4.813 4.370 15.014 1.00 96.00 79 GLY A N 1
ATOM 629 C CA . GLY A 1 79 ? -4.580 3.018 15.517 1.00 96.00 79 GLY A CA 1
ATOM 630 C C . GLY A 1 79 ? -4.807 1.892 14.495 1.00 96.00 79 GLY A C 1
ATOM 631 O O . GLY A 1 79 ? -4.658 0.716 14.832 1.00 96.00 79 GLY A O 1
ATOM 632 N N . VAL A 1 80 ? -5.135 2.204 13.236 1.00 97.44 80 VAL A N 1
ATOM 633 C CA . VAL A 1 80 ? -5.216 1.211 12.150 1.00 97.44 80 VAL A CA 1
ATOM 634 C C . VAL A 1 80 ? -3.809 0.735 11.769 1.00 97.44 80 VAL A C 1
ATOM 636 O O . VAL A 1 80 ? -2.856 1.516 11.712 1.00 97.44 80 VAL A O 1
ATOM 639 N N . LEU A 1 81 ? -3.662 -0.561 11.491 1.00 97.25 81 LEU A N 1
ATOM 640 C CA . LEU A 1 81 ? -2.451 -1.134 10.905 1.00 97.25 81 LEU A CA 1
ATOM 641 C C . LEU A 1 81 ? -2.578 -1.207 9.386 1.00 97.25 81 LEU A C 1
ATOM 643 O O . LEU A 1 81 ? -3.565 -1.720 8.868 1.00 97.25 81 LEU A O 1
ATOM 647 N N . GLY A 1 82 ? -1.558 -0.752 8.672 1.00 96.56 82 GLY A N 1
ATOM 648 C CA . GLY A 1 82 ? -1.467 -0.848 7.223 1.00 96.56 82 GLY A CA 1
ATOM 649 C C . GLY A 1 82 ? -0.297 -1.706 6.771 1.00 96.56 82 GLY A C 1
ATOM 650 O O . GLY A 1 82 ? 0.738 -1.785 7.436 1.00 96.56 82 GLY A O 1
ATOM 651 N N . ILE A 1 83 ? -0.475 -2.332 5.611 1.00 95.25 83 ILE A N 1
ATOM 652 C CA . ILE A 1 83 ? 0.598 -2.989 4.863 1.00 95.25 83 ILE A CA 1
ATOM 653 C C . ILE A 1 83 ? 0.697 -2.374 3.472 1.00 95.25 83 ILE A C 1
ATOM 655 O O . ILE A 1 83 ? -0.333 -2.138 2.841 1.00 95.25 83 ILE A O 1
ATOM 659 N N . ARG A 1 84 ? 1.906 -2.114 2.977 1.00 93.56 84 ARG A N 1
ATOM 660 C CA . ARG A 1 84 ? 2.132 -1.661 1.594 1.00 93.56 84 ARG A CA 1
ATOM 661 C C . ARG A 1 84 ? 3.485 -2.123 1.062 1.00 93.56 84 ARG A C 1
ATOM 663 O O . ARG A 1 84 ? 4.373 -2.370 1.875 1.00 93.56 84 ARG A O 1
ATOM 670 N N . PRO A 1 85 ? 3.680 -2.226 -0.263 1.00 92.94 85 PRO A N 1
ATOM 671 C CA . PRO A 1 85 ? 5.007 -2.449 -0.823 1.00 92.94 85 PRO A CA 1
ATOM 672 C C . PRO A 1 85 ? 5.983 -1.366 -0.349 1.00 92.94 85 PRO A C 1
ATOM 674 O O . PRO A 1 85 ? 5.677 -0.173 -0.391 1.00 92.94 85 PRO A O 1
ATOM 677 N N . TYR A 1 86 ? 7.152 -1.786 0.120 1.00 91.56 86 TYR A N 1
ATOM 678 C CA . TYR A 1 86 ? 8.223 -0.890 0.517 1.00 91.56 86 TYR A CA 1
ATOM 679 C C . TYR A 1 86 ? 8.977 -0.401 -0.717 1.00 91.56 86 TYR A C 1
ATOM 681 O O . TYR A 1 86 ? 9.401 -1.199 -1.553 1.00 91.56 86 TYR A O 1
ATOM 689 N N . VAL A 1 87 ? 9.191 0.911 -0.787 1.00 90.12 87 VAL A N 1
ATOM 690 C CA . VAL A 1 87 ? 10.034 1.544 -1.802 1.00 90.12 87 VAL A CA 1
ATOM 691 C C . VAL A 1 87 ? 11.228 2.177 -1.109 1.00 90.12 87 VAL A C 1
ATOM 693 O O . VAL A 1 87 ? 11.078 3.084 -0.286 1.00 90.12 87 VAL A O 1
ATOM 696 N N . SER A 1 88 ? 12.421 1.699 -1.450 1.00 88.25 88 SER A N 1
ATOM 697 C CA . SER A 1 88 ? 13.672 2.276 -0.965 1.00 88.25 88 SER A CA 1
ATOM 698 C C . SER A 1 88 ? 13.812 3.720 -1.438 1.00 88.25 88 SER A C 1
ATOM 700 O O . SER A 1 88 ? 13.599 4.022 -2.611 1.00 88.25 88 SER A O 1
ATOM 702 N N . LYS A 1 89 ? 14.225 4.617 -0.539 1.00 89.06 89 LYS A N 1
ATOM 703 C CA . LYS A 1 89 ? 14.563 5.993 -0.920 1.00 89.06 89 LYS A CA 1
ATOM 704 C C . LYS A 1 89 ? 15.791 5.992 -1.830 1.00 89.06 89 LYS A C 1
ATOM 706 O O . LYS A 1 89 ? 16.786 5.338 -1.522 1.00 89.06 89 LYS A O 1
ATOM 711 N N . SER A 1 90 ? 15.731 6.755 -2.914 1.00 92.06 90 SER A N 1
ATOM 712 C CA . SER A 1 90 ? 16.840 6.954 -3.846 1.00 92.06 90 SER A CA 1
ATOM 713 C C . SER A 1 90 ? 16.819 8.382 -4.385 1.00 92.06 90 SER A C 1
ATOM 715 O O . SER A 1 90 ? 15.771 9.031 -4.415 1.00 92.06 90 SER A O 1
ATOM 717 N N . LYS A 1 91 ? 17.977 8.881 -4.831 1.00 94.06 91 LYS A N 1
ATOM 718 C CA . LYS A 1 91 ? 18.077 10.233 -5.404 1.00 94.06 91 LYS A CA 1
ATOM 719 C C . LYS A 1 91 ? 17.253 10.350 -6.687 1.00 94.06 91 LYS A C 1
ATOM 721 O O . LYS A 1 91 ? 16.686 11.401 -6.976 1.00 94.06 91 LYS A O 1
ATOM 726 N N . GLU A 1 92 ? 17.178 9.264 -7.447 1.00 93.62 92 GLU A N 1
ATOM 727 C CA . GLU A 1 92 ? 16.415 9.141 -8.683 1.00 93.62 92 GLU A CA 1
ATOM 728 C C . GLU A 1 92 ? 14.911 9.241 -8.410 1.00 93.62 92 GLU A C 1
ATOM 730 O O . GLU A 1 92 ? 14.208 9.971 -9.116 1.00 93.62 92 GLU A O 1
ATOM 735 N N . LEU A 1 93 ? 14.428 8.563 -7.359 1.00 93.62 93 LEU A N 1
ATOM 736 C CA . LEU A 1 93 ? 13.039 8.640 -6.916 1.00 93.62 93 LEU A CA 1
ATOM 737 C C . LEU A 1 93 ? 12.689 10.045 -6.425 1.00 93.62 93 LEU A C 1
ATOM 739 O O . LEU A 1 93 ? 11.680 10.597 -6.865 1.00 93.62 93 LEU A O 1
ATOM 743 N N . ASP A 1 94 ? 13.531 10.649 -5.585 1.00 92.81 94 ASP A N 1
ATOM 744 C CA . ASP A 1 94 ? 13.314 12.008 -5.077 1.00 92.81 94 ASP A CA 1
ATOM 745 C C . ASP A 1 94 ? 13.261 13.021 -6.235 1.00 92.81 94 ASP A C 1
ATOM 747 O O . ASP A 1 94 ? 12.312 13.800 -6.362 1.00 92.81 94 ASP A O 1
ATOM 751 N N . SER A 1 95 ? 14.220 12.946 -7.166 1.00 94.94 95 SER A N 1
ATOM 752 C CA . SER A 1 95 ? 14.245 13.784 -8.371 1.00 94.94 95 SER A CA 1
ATOM 753 C C . SER A 1 95 ? 13.005 13.575 -9.249 1.00 94.94 95 SER A C 1
ATOM 755 O O . SER A 1 95 ? 12.423 14.533 -9.774 1.00 94.94 95 SER A O 1
ATOM 757 N N . PHE A 1 96 ? 12.551 12.329 -9.413 1.00 93.81 96 PHE A N 1
ATOM 758 C CA . PHE A 1 96 ? 11.323 12.035 -10.145 1.00 93.81 96 PHE A CA 1
ATOM 759 C C . PHE A 1 96 ? 10.089 12.625 -9.458 1.00 93.81 96 PHE A C 1
ATOM 761 O O . PHE A 1 96 ? 9.287 13.277 -10.127 1.00 93.81 96 PHE A O 1
ATOM 768 N N . GLN A 1 97 ? 9.955 12.462 -8.141 1.00 90.69 97 GLN A N 1
ATOM 769 C CA . GLN A 1 97 ? 8.852 13.018 -7.358 1.00 90.69 97 GLN A CA 1
ATOM 770 C C . GLN A 1 97 ? 8.814 14.549 -7.428 1.00 90.69 97 GLN A C 1
ATOM 772 O O . GLN A 1 97 ? 7.737 15.126 -7.592 1.00 90.69 97 GLN A O 1
ATOM 777 N N . GLU A 1 98 ? 9.966 15.223 -7.378 1.00 90.50 98 GLU A N 1
ATOM 778 C CA . GLU A 1 98 ? 10.041 16.672 -7.582 1.00 90.50 98 GLU A CA 1
ATOM 779 C C . GLU A 1 98 ? 9.550 17.086 -8.972 1.00 90.50 98 GLU A C 1
ATOM 781 O O . GLU A 1 98 ? 8.718 17.990 -9.099 1.00 90.50 98 GLU A O 1
ATOM 786 N N . ARG A 1 99 ? 10.030 16.416 -10.029 1.00 91.69 99 ARG A N 1
ATOM 787 C CA . ARG A 1 99 ? 9.588 16.686 -11.408 1.00 91.69 99 ARG A CA 1
ATOM 788 C C . ARG A 1 99 ? 8.095 16.423 -11.579 1.00 91.69 99 ARG A C 1
ATOM 790 O O . ARG A 1 99 ? 7.411 17.216 -12.224 1.00 91.69 99 ARG A O 1
ATOM 797 N N . TRP A 1 100 ? 7.583 15.347 -10.984 1.00 88.50 100 TRP A N 1
ATOM 798 C CA . TRP A 1 100 ? 6.162 15.013 -10.986 1.00 88.50 100 TRP A CA 1
ATOM 799 C C . TRP A 1 100 ? 5.330 16.135 -10.356 1.00 88.50 100 TRP A C 1
ATOM 801 O O . TRP A 1 100 ? 4.428 16.666 -11.007 1.00 88.50 100 TRP A O 1
ATOM 811 N N . LYS A 1 101 ? 5.693 16.571 -9.140 1.00 85.31 101 LYS A N 1
ATOM 812 C CA . LYS A 1 101 ? 5.027 17.674 -8.428 1.00 85.31 101 LYS A CA 1
ATOM 813 C C . LYS A 1 101 ? 5.035 18.968 -9.247 1.00 85.31 101 LYS A C 1
ATOM 815 O O . LYS A 1 101 ? 3.980 19.571 -9.440 1.00 85.31 101 LYS A O 1
ATOM 820 N N . ARG A 1 102 ? 6.191 19.362 -9.799 1.00 86.31 102 ARG A N 1
ATOM 821 C CA . ARG A 1 102 ? 6.312 20.553 -10.667 1.00 86.31 102 ARG A CA 1
ATOM 822 C C . ARG A 1 102 ? 5.386 20.461 -11.885 1.00 86.31 102 ARG A C 1
ATOM 824 O O . ARG A 1 102 ? 4.645 21.400 -12.169 1.00 86.31 102 ARG A O 1
ATOM 831 N N . ASN A 1 103 ? 5.366 19.319 -12.573 1.00 85.25 103 ASN A N 1
ATOM 832 C CA . ASN A 1 103 ? 4.534 19.113 -13.760 1.00 85.25 103 ASN A CA 1
ATOM 833 C C . ASN A 1 103 ? 3.029 19.135 -13.460 1.00 85.25 103 ASN A C 1
ATOM 835 O O . ASN A 1 103 ? 2.256 19.629 -14.282 1.00 85.25 103 ASN A O 1
ATOM 839 N N . MET A 1 104 ? 2.606 18.618 -12.304 1.00 80.25 104 MET A N 1
ATOM 840 C CA . MET A 1 104 ? 1.200 18.638 -11.889 1.00 80.25 104 MET A CA 1
ATOM 841 C C . MET A 1 104 ? 0.690 20.066 -11.670 1.00 80.25 104 MET A C 1
ATOM 843 O O . MET A 1 104 ? -0.398 20.405 -12.143 1.00 80.25 104 MET A O 1
ATOM 847 N N . VAL A 1 105 ? 1.508 20.917 -11.041 1.00 79.81 105 VAL A N 1
ATOM 848 C CA . VAL A 1 105 ? 1.210 22.345 -10.847 1.00 79.81 105 VAL A CA 1
ATOM 849 C C . VAL A 1 105 ? 1.152 23.077 -12.191 1.00 79.81 105 VAL A C 1
ATOM 851 O O . VAL A 1 105 ? 0.159 23.740 -12.490 1.00 79.81 105 VAL A O 1
ATOM 854 N N . LEU A 1 106 ? 2.175 22.913 -13.038 1.00 80.88 106 LEU A N 1
ATOM 855 C CA . LEU A 1 106 ? 2.270 23.607 -14.329 1.00 80.88 106 LEU A CA 1
ATOM 856 C C . LEU A 1 106 ? 1.129 23.247 -15.289 1.00 80.88 106 LEU A C 1
ATOM 858 O O . LEU A 1 106 ? 0.611 24.113 -15.991 1.00 80.88 106 LEU A O 1
ATOM 862 N N . LYS A 1 107 ? 0.697 21.981 -15.305 1.00 78.19 107 LYS A N 1
ATOM 863 C CA . LYS A 1 107 ? -0.387 21.510 -16.182 1.00 78.19 107 LYS A CA 1
ATOM 864 C C . LYS A 1 107 ? -1.791 21.822 -15.647 1.00 78.19 107 LYS A C 1
ATOM 866 O O . LYS A 1 107 ? -2.759 21.347 -16.237 1.00 78.19 107 LYS A O 1
ATOM 871 N N . LYS A 1 108 ? -1.915 22.576 -14.541 1.00 66.19 108 LYS A N 1
ATOM 872 C CA . LYS A 1 108 ? -3.185 22.895 -13.859 1.00 66.19 108 LYS A CA 1
ATOM 873 C C . LYS A 1 108 ? -4.077 21.663 -13.650 1.00 66.19 108 LYS A C 1
ATOM 875 O O . LYS A 1 108 ? -5.300 21.749 -13.741 1.00 66.19 108 LYS A O 1
ATOM 880 N N . ARG A 1 109 ? -3.483 20.491 -13.394 1.00 62.56 109 ARG A N 1
ATOM 881 C CA . ARG A 1 109 ? -4.260 19.275 -13.129 1.00 62.56 109 ARG A CA 1
ATOM 882 C C . ARG A 1 109 ? -4.805 19.363 -11.708 1.00 62.56 109 ARG A C 1
ATOM 884 O O . ARG A 1 109 ? -4.118 19.036 -10.750 1.00 62.56 109 ARG A O 1
ATOM 891 N N . THR A 1 110 ? -6.045 19.824 -11.586 1.00 53.41 110 THR A N 1
ATOM 892 C CA . THR A 1 110 ? -6.768 20.029 -10.319 1.00 53.41 110 THR A CA 1
ATOM 893 C C . THR A 1 110 ? -7.428 18.755 -9.766 1.00 53.41 110 THR A C 1
ATOM 895 O O . THR A 1 110 ? -8.229 18.837 -8.841 1.00 53.41 110 THR A O 1
ATOM 898 N N . GLY A 1 111 ? -7.099 17.574 -10.301 1.00 54.62 111 GLY A N 1
ATOM 899 C CA . GLY A 1 111 ? -7.659 16.292 -9.857 1.00 54.62 111 GLY A CA 1
ATOM 900 C C . GLY A 1 111 ? -7.103 15.780 -8.518 1.00 54.62 111 GLY A C 1
ATOM 901 O O . GLY A 1 111 ? -6.033 16.192 -8.073 1.00 54.62 111 GLY A O 1
ATOM 902 N N . LEU A 1 112 ? -7.831 14.834 -7.910 1.00 50.94 112 LEU A N 1
ATOM 903 C CA . LEU A 1 112 ? -7.559 14.196 -6.606 1.00 50.94 112 LEU A CA 1
ATOM 904 C C . LEU A 1 112 ? -6.235 13.409 -6.524 1.00 50.94 112 LEU A C 1
ATOM 906 O O . LEU A 1 112 ? -5.748 13.156 -5.429 1.00 50.94 112 LEU A O 1
ATOM 910 N N . VAL A 1 113 ? -5.626 13.029 -7.652 1.00 51.72 113 VAL A N 1
ATOM 911 C CA . VAL A 1 113 ? -4.364 12.265 -7.664 1.00 51.72 113 VAL A CA 1
ATOM 912 C C . VAL A 1 113 ? -3.183 13.234 -7.610 1.00 51.72 113 VAL A C 1
ATOM 914 O O . VAL A 1 113 ? -2.532 13.502 -8.620 1.00 51.72 113 VAL A O 1
ATOM 917 N N . ARG A 1 114 ? -2.956 13.831 -6.437 1.00 58.66 114 ARG A N 1
ATOM 918 C CA . ARG A 1 114 ? -1.809 14.723 -6.201 1.00 58.66 114 ARG A CA 1
ATOM 919 C C . ARG A 1 114 ? -0.526 13.948 -5.928 1.00 58.66 114 ARG A C 1
ATOM 921 O O . ARG A 1 114 ? 0.529 14.347 -6.424 1.00 58.66 114 ARG A O 1
ATOM 928 N N . ASP A 1 115 ? -0.632 12.824 -5.227 1.00 69.06 115 ASP A N 1
ATOM 929 C CA . ASP A 1 115 ? 0.535 12.095 -4.744 1.00 69.06 115 ASP A CA 1
ATOM 930 C C . ASP A 1 115 ? 0.814 10.832 -5.550 1.00 69.06 115 ASP A C 1
ATOM 932 O O . ASP A 1 115 ? -0.070 10.052 -5.909 1.00 69.06 115 ASP A O 1
ATOM 936 N N . LEU A 1 116 ? 2.094 10.663 -5.861 1.00 82.44 116 LEU A N 1
ATOM 937 C CA . LEU A 1 116 ? 2.622 9.501 -6.547 1.00 82.44 116 LEU A CA 1
ATOM 938 C C . LEU A 1 116 ? 2.671 8.329 -5.560 1.00 82.44 116 LEU A C 1
ATOM 940 O O . LEU A 1 116 ? 3.450 8.354 -4.610 1.00 82.44 116 LEU A O 1
ATOM 944 N N . ASN A 1 117 ? 1.848 7.310 -5.794 1.00 87.38 117 ASN A N 1
ATOM 945 C CA . ASN A 1 117 ? 1.869 6.063 -5.031 1.00 87.38 117 ASN A CA 1
ATOM 946 C C . ASN A 1 117 ? 2.626 4.954 -5.783 1.00 87.38 117 ASN A C 1
ATOM 948 O O . ASN A 1 117 ? 3.110 5.152 -6.902 1.00 87.38 117 ASN A O 1
ATOM 952 N N . ILE A 1 118 ? 2.693 3.765 -5.177 1.00 90.19 118 ILE A N 1
ATOM 953 C CA . ILE A 1 118 ? 3.381 2.604 -5.755 1.00 90.19 118 ILE A CA 1
ATOM 954 C C . ILE A 1 118 ? 2.867 2.228 -7.148 1.00 90.19 118 ILE A C 1
ATOM 956 O O . ILE A 1 118 ? 3.666 1.893 -8.015 1.00 90.19 118 ILE A O 1
ATOM 960 N N . TYR A 1 119 ? 1.561 2.341 -7.411 1.00 89.69 119 TYR A N 1
ATOM 961 C CA . TYR A 1 119 ? 0.999 1.992 -8.717 1.00 89.69 119 TYR A CA 1
ATOM 962 C C . TYR A 1 119 ? 1.516 2.921 -9.821 1.00 89.69 119 TYR A C 1
ATOM 964 O O . TYR A 1 119 ? 1.788 2.470 -10.932 1.00 89.69 119 TYR A O 1
ATOM 972 N N . GLY A 1 120 ? 1.705 4.206 -9.508 1.00 91.06 120 GLY A N 1
ATOM 973 C CA . GLY A 1 120 ? 2.337 5.155 -10.424 1.00 91.06 120 GLY A CA 1
ATOM 974 C C . GLY A 1 120 ? 3.808 4.826 -10.693 1.00 91.06 120 GLY A C 1
ATOM 975 O O . GLY A 1 120 ? 4.255 4.922 -11.835 1.00 91.06 120 GLY A O 1
ATOM 976 N N . LEU A 1 121 ? 4.543 4.393 -9.664 1.00 92.69 121 LEU A N 1
ATOM 977 C CA . LEU A 1 121 ? 5.939 3.963 -9.802 1.00 92.69 121 LEU A CA 1
ATOM 978 C C . LEU A 1 121 ? 6.060 2.687 -10.643 1.00 92.69 121 LEU A C 1
ATOM 980 O O . LEU A 1 121 ? 6.859 2.643 -11.573 1.00 92.69 121 LEU A O 1
ATOM 984 N N . TRP A 1 122 ? 5.215 1.686 -10.389 1.00 92.94 122 TRP A N 1
ATOM 985 C CA . TRP A 1 122 ? 5.165 0.466 -11.193 1.00 92.94 122 TRP A CA 1
ATOM 986 C C . TRP A 1 122 ? 4.796 0.740 -12.644 1.00 92.94 122 TRP A C 1
ATOM 988 O O . TRP A 1 122 ? 5.386 0.137 -13.537 1.00 92.94 122 TRP A O 1
ATOM 998 N N . LEU A 1 123 ? 3.860 1.657 -12.904 1.00 93.56 123 LEU A N 1
ATOM 999 C CA . LEU A 1 123 ? 3.532 2.055 -14.270 1.00 93.56 123 LEU A CA 1
ATOM 1000 C C . LEU A 1 123 ? 4.747 2.673 -14.970 1.00 93.56 123 LEU A C 1
ATOM 1002 O O . LEU A 1 123 ? 5.036 2.311 -16.109 1.00 93.56 123 LEU A O 1
ATOM 1006 N N . TYR A 1 124 ? 5.473 3.567 -14.293 1.00 94.69 124 TYR A N 1
ATOM 1007 C CA . TYR A 1 124 ? 6.690 4.165 -14.840 1.00 94.69 124 TYR A CA 1
ATOM 1008 C C . TYR A 1 124 ? 7.735 3.096 -15.185 1.00 94.69 124 TYR A C 1
ATOM 1010 O O . TYR A 1 124 ? 8.198 3.039 -16.326 1.00 94.69 124 TYR A O 1
ATOM 1018 N N . ASP A 1 125 ? 8.049 2.211 -14.237 1.00 95.12 125 ASP A N 1
ATOM 1019 C CA . ASP A 1 125 ? 9.046 1.156 -14.437 1.00 95.12 125 ASP A CA 1
ATOM 1020 C C . ASP A 1 125 ? 8.602 0.157 -15.520 1.00 95.12 125 ASP A C 1
ATOM 1022 O O . ASP A 1 125 ? 9.407 -0.280 -16.337 1.00 95.12 125 ASP A O 1
ATOM 1026 N N . THR A 1 126 ? 7.305 -0.146 -15.614 1.00 94.88 126 THR A N 1
ATOM 1027 C CA . THR A 1 126 ? 6.757 -1.026 -16.661 1.00 94.88 126 THR A CA 1
ATOM 1028 C C . THR A 1 126 ? 6.925 -0.424 -18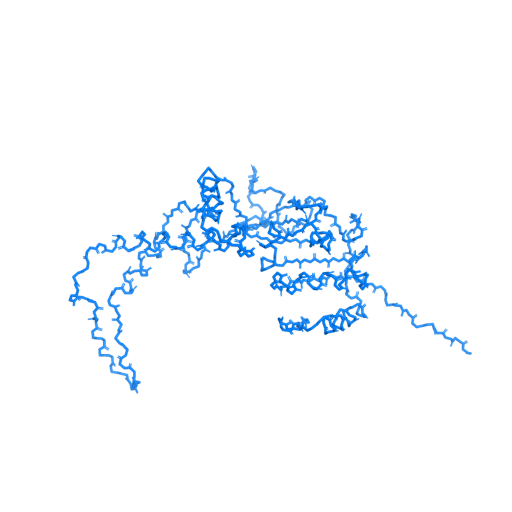.056 1.00 94.88 126 THR A C 1
ATOM 1030 O O . THR A 1 126 ? 7.321 -1.124 -18.987 1.00 94.88 126 THR A O 1
ATOM 1033 N N . ILE A 1 127 ? 6.658 0.874 -18.221 1.00 96.06 127 ILE A N 1
ATOM 1034 C CA . ILE A 1 127 ? 6.857 1.558 -19.507 1.00 96.06 127 ILE A CA 1
ATOM 1035 C C . ILE A 1 127 ? 8.346 1.649 -19.853 1.00 96.06 127 ILE A C 1
ATOM 1037 O O . ILE A 1 127 ? 8.711 1.466 -21.013 1.00 96.06 127 ILE A O 1
ATOM 1041 N N . HIS A 1 128 ? 9.209 1.876 -18.861 1.00 96.06 128 HIS A N 1
ATOM 1042 C CA . HIS A 1 128 ? 10.657 1.861 -19.059 1.00 96.06 128 HIS A CA 1
ATOM 1043 C C . HIS A 1 128 ? 11.152 0.482 -19.518 1.00 96.06 128 HIS A C 1
ATOM 1045 O O . HIS A 1 128 ? 11.893 0.383 -20.493 1.00 96.06 128 HIS A O 1
ATOM 1051 N N . SER A 1 129 ? 10.665 -0.587 -18.882 1.00 95.88 129 SER A N 1
ATOM 1052 C CA . SER A 1 129 ? 10.935 -1.971 -19.280 1.00 95.88 129 SER A CA 1
ATOM 1053 C C . SER A 1 129 ? 10.505 -2.252 -20.720 1.00 95.88 129 SER A C 1
ATOM 1055 O O . SER A 1 129 ? 11.268 -2.808 -21.508 1.00 95.88 129 SER A O 1
ATOM 1057 N N . LEU A 1 130 ? 9.303 -1.803 -21.094 1.00 95.25 130 LEU A N 1
ATOM 1058 C CA . LEU A 1 130 ? 8.796 -1.948 -22.455 1.00 95.25 130 LEU A CA 1
ATOM 1059 C C . LEU A 1 130 ? 9.669 -1.222 -23.483 1.00 95.25 130 LEU A C 1
ATOM 1061 O O . LEU A 1 130 ? 9.913 -1.775 -24.553 1.00 95.25 130 LEU A O 1
ATOM 1065 N N . ALA A 1 131 ? 10.147 -0.018 -23.163 1.00 95.25 131 ALA A N 1
ATOM 1066 C CA . ALA A 1 131 ? 11.047 0.733 -24.033 1.00 95.25 131 ALA A CA 1
ATOM 1067 C C . ALA A 1 131 ? 12.382 -0.001 -24.234 1.00 95.25 131 ALA A C 1
ATOM 1069 O O . ALA A 1 131 ? 12.777 -0.214 -25.377 1.00 95.25 131 ALA A O 1
ATOM 1070 N N . ILE A 1 132 ? 13.013 -0.473 -23.149 1.00 94.75 132 ILE A N 1
ATOM 1071 C CA . ILE A 1 132 ? 14.249 -1.271 -23.220 1.00 94.75 132 ILE A CA 1
ATOM 1072 C C . ILE A 1 132 ? 14.035 -2.512 -24.092 1.00 94.75 132 ILE A C 1
ATOM 1074 O O . ILE A 1 132 ? 14.804 -2.768 -25.015 1.00 94.75 132 ILE A O 1
ATOM 1078 N N . ALA A 1 133 ? 12.972 -3.278 -23.835 1.00 93.38 133 ALA A N 1
ATOM 1079 C CA . ALA A 1 133 ? 12.691 -4.487 -24.599 1.00 93.38 133 ALA A CA 1
ATOM 1080 C C . ALA A 1 133 ? 12.460 -4.187 -26.088 1.00 93.38 133 ALA A C 1
ATOM 1082 O O . ALA A 1 133 ? 12.930 -4.935 -26.942 1.00 93.38 133 ALA A O 1
ATOM 1083 N N . ALA A 1 134 ? 11.772 -3.089 -26.414 1.00 91.25 134 ALA A N 1
ATOM 1084 C CA . ALA A 1 134 ? 11.551 -2.677 -27.796 1.00 91.25 134 ALA A CA 1
ATOM 1085 C C . ALA A 1 134 ? 12.860 -2.288 -28.505 1.00 91.25 134 ALA A C 1
ATOM 1087 O O . ALA A 1 134 ? 13.053 -2.660 -29.662 1.00 91.25 134 ALA A O 1
ATOM 1088 N N . GLU A 1 135 ? 13.769 -1.590 -27.818 1.00 91.44 135 GLU A N 1
ATOM 1089 C CA . GLU A 1 135 ? 15.094 -1.235 -28.343 1.00 91.44 135 GLU A CA 1
ATOM 1090 C C . GLU A 1 135 ? 15.964 -2.477 -28.597 1.00 91.44 135 GLU A C 1
ATOM 1092 O O . GLU A 1 135 ? 16.632 -2.565 -29.629 1.00 91.44 135 GLU A O 1
ATOM 1097 N N . MET A 1 136 ? 15.900 -3.475 -27.711 1.00 90.19 136 MET A N 1
ATOM 1098 C CA . MET A 1 136 ? 16.692 -4.711 -27.806 1.00 90.19 136 MET A CA 1
ATOM 1099 C C . MET A 1 136 ? 16.294 -5.616 -28.978 1.00 90.19 136 MET A C 1
ATOM 1101 O O . MET A 1 136 ? 17.129 -6.360 -29.492 1.00 90.19 136 MET A O 1
ATOM 1105 N N . ILE A 1 137 ? 15.044 -5.549 -29.445 1.00 84.75 137 ILE A N 1
ATOM 1106 C CA . ILE A 1 137 ? 14.590 -6.328 -30.612 1.00 84.75 137 ILE A CA 1
ATOM 1107 C C . ILE A 1 137 ? 15.257 -5.835 -31.911 1.00 84.75 137 ILE A C 1
ATOM 1109 O O . ILE A 1 137 ? 15.334 -6.588 -32.886 1.00 84.75 137 ILE A O 1
ATOM 1113 N N . GLY A 1 138 ? 15.776 -4.602 -31.920 1.00 74.38 138 GLY A N 1
ATOM 1114 C CA . GLY A 1 138 ? 16.435 -3.999 -33.073 1.00 74.38 138 GLY A CA 1
ATOM 1115 C C . GLY A 1 138 ? 15.486 -3.735 -34.254 1.00 74.38 138 GLY A C 1
ATOM 1116 O O . GLY A 1 138 ? 14.265 -3.874 -34.138 1.00 74.38 138 GLY A O 1
ATOM 1117 N N . PRO A 1 139 ? 16.021 -3.335 -35.422 1.00 68.44 139 PRO A N 1
ATOM 1118 C CA . PRO A 1 139 ? 15.214 -3.072 -36.607 1.00 68.44 139 PRO A CA 1
ATOM 1119 C C . PRO A 1 139 ? 14.549 -4.363 -37.101 1.00 68.44 139 PRO A C 1
ATOM 1121 O O . PRO A 1 139 ? 15.221 -5.327 -37.471 1.00 68.44 139 PRO A O 1
ATOM 1124 N N . VAL A 1 140 ? 13.218 -4.381 -37.142 1.00 63.53 140 VAL A N 1
ATOM 1125 C CA . VAL A 1 140 ? 12.448 -5.520 -37.656 1.00 63.53 140 VAL A CA 1
ATOM 1126 C C . VAL A 1 140 ? 12.008 -5.225 -39.085 1.00 63.53 140 VAL A C 1
ATOM 1128 O O . VAL A 1 140 ? 11.289 -4.259 -39.330 1.00 63.53 140 VAL A O 1
ATOM 1131 N N . ASN A 1 141 ? 12.391 -6.086 -40.031 1.00 64.69 141 ASN A N 1
ATOM 1132 C CA . ASN A 1 141 ? 11.829 -6.045 -41.380 1.00 64.69 141 ASN A CA 1
ATOM 1133 C C . ASN A 1 141 ? 10.317 -6.296 -41.308 1.00 64.69 141 ASN A C 1
ATOM 1135 O O . ASN A 1 141 ? 9.872 -7.333 -40.813 1.00 64.69 141 ASN A O 1
ATOM 1139 N N . SER A 1 142 ? 9.527 -5.358 -41.834 1.00 62.66 142 SER A N 1
ATOM 1140 C CA . SER A 1 142 ? 8.057 -5.391 -41.819 1.00 62.66 142 SER A CA 1
ATOM 1141 C C . SER A 1 142 ? 7.462 -6.656 -42.456 1.00 62.66 142 SER A C 1
ATOM 1143 O O . SER A 1 142 ? 6.366 -7.079 -42.088 1.00 62.66 142 SER A O 1
ATOM 1145 N N . SER A 1 143 ? 8.210 -7.315 -43.346 1.00 61.06 143 SER A N 1
ATOM 1146 C CA . SER A 1 143 ? 7.861 -8.601 -43.960 1.00 61.06 143 SER A CA 1
ATOM 1147 C C . SER A 1 143 ? 7.774 -9.775 -42.973 1.00 61.06 143 SER A C 1
ATOM 1149 O O . SER A 1 143 ? 7.175 -10.794 -43.304 1.00 61.06 143 SER A O 1
ATOM 1151 N N . LEU A 1 144 ? 8.329 -9.643 -41.762 1.00 57.56 144 LEU A N 1
ATOM 1152 C CA . LEU A 1 144 ? 8.301 -10.667 -40.712 1.00 57.56 144 LEU A CA 1
ATOM 1153 C C . LEU A 1 144 ? 7.154 -10.476 -39.710 1.00 57.56 144 LEU A C 1
ATOM 1155 O O . LEU A 1 144 ? 7.031 -11.277 -38.794 1.00 57.56 144 LEU A O 1
ATOM 1159 N N . LEU A 1 145 ? 6.318 -9.440 -39.831 1.00 57.25 145 LEU A N 1
ATOM 1160 C CA . LEU A 1 145 ? 5.335 -9.092 -38.791 1.00 57.25 145 LEU A CA 1
ATOM 1161 C C . LEU A 1 145 ? 4.199 -10.114 -38.628 1.00 57.25 145 LEU A C 1
ATOM 1163 O O . LEU A 1 145 ? 3.589 -10.177 -37.559 1.00 57.25 145 LEU A O 1
ATOM 1167 N N . TYR A 1 146 ? 3.948 -10.943 -39.641 1.00 57.56 146 TYR A N 1
ATOM 1168 C CA . TYR A 1 146 ? 2.861 -11.918 -39.646 1.00 57.56 146 TYR A CA 1
ATOM 1169 C C . TYR A 1 146 ? 3.387 -13.302 -40.020 1.00 57.56 146 TYR A C 1
ATOM 1171 O O . TYR A 1 146 ? 3.834 -13.515 -41.144 1.00 57.56 146 TYR A O 1
ATOM 1179 N N . VAL A 1 147 ? 3.293 -14.258 -39.093 1.00 57.56 147 VAL A N 1
ATOM 1180 C CA . VAL A 1 147 ? 3.475 -15.676 -39.425 1.00 57.56 147 VAL A CA 1
ATOM 1181 C C . VAL A 1 147 ? 2.099 -16.251 -39.736 1.00 57.56 147 VAL A C 1
ATOM 1183 O O . VAL A 1 147 ? 1.205 -16.222 -38.891 1.00 57.56 147 VAL A O 1
ATOM 1186 N N . ASN A 1 148 ? 1.909 -16.787 -40.942 1.00 53.56 148 ASN A N 1
ATOM 1187 C CA . ASN A 1 148 ? 0.741 -17.612 -41.238 1.00 53.56 148 ASN A CA 1
ATOM 1188 C C . ASN A 1 148 ? 0.912 -18.957 -40.523 1.00 53.56 148 ASN A C 1
ATOM 1190 O O . ASN A 1 148 ? 1.533 -19.876 -41.050 1.00 53.56 148 ASN A O 1
ATOM 1194 N N . THR A 1 149 ? 0.373 -19.092 -39.316 1.00 53.50 149 THR A N 1
ATOM 1195 C CA . THR A 1 149 ? 0.221 -20.406 -38.689 1.00 53.50 149 THR A CA 1
ATOM 1196 C C . THR A 1 149 ? -1.050 -21.052 -39.226 1.00 53.50 149 THR A C 1
ATOM 1198 O O . THR A 1 149 ? -2.103 -20.957 -38.601 1.00 53.50 149 THR A O 1
ATOM 1201 N N . SER A 1 150 ? -0.980 -21.714 -40.384 1.00 52.12 150 SER A N 1
ATOM 1202 C CA . SER A 1 150 ? -2.010 -22.687 -40.761 1.00 52.12 150 SER A CA 1
ATOM 1203 C C . SER A 1 150 ? -1.854 -23.913 -39.859 1.00 52.12 150 SER A C 1
ATOM 1205 O O . SER A 1 150 ? -1.175 -24.881 -40.203 1.00 52.12 150 SER A O 1
ATOM 1207 N N . LYS A 1 151 ? -2.414 -23.862 -38.650 1.00 52.72 151 LYS A N 1
ATOM 1208 C CA . LYS A 1 151 ? -2.630 -25.081 -37.876 1.00 52.72 151 LYS A CA 1
ATOM 1209 C C . LYS A 1 151 ? -3.980 -25.644 -38.290 1.00 52.72 151 LYS A C 1
ATOM 1211 O O . LYS A 1 151 ? -4.995 -24.977 -38.135 1.00 52.72 151 LYS A O 1
ATOM 1216 N N . ASN A 1 152 ? -3.955 -26.863 -38.824 1.00 52.94 152 ASN A N 1
ATOM 1217 C CA . ASN A 1 152 ? -5.117 -27.715 -39.064 1.00 52.94 152 ASN A CA 1
ATOM 1218 C C . ASN A 1 152 ? -5.838 -27.988 -37.735 1.00 52.94 152 ASN A C 1
ATOM 1220 O O . ASN A 1 152 ? -5.612 -29.011 -37.095 1.00 52.94 152 ASN A O 1
ATOM 1224 N N . GLY A 1 153 ? -6.659 -27.042 -37.296 1.00 53.44 153 GLY A N 1
ATOM 1225 C CA . GLY A 1 153 ? -7.526 -27.150 -36.134 1.00 53.44 153 GLY A CA 1
ATOM 1226 C C . GLY A 1 153 ? -8.881 -26.571 -36.504 1.00 53.44 153 GLY A C 1
ATOM 1227 O O . GLY A 1 153 ? -8.958 -25.500 -37.095 1.00 53.44 153 GLY A O 1
ATOM 1228 N N . THR A 1 154 ? -9.939 -27.303 -36.187 1.00 54.34 154 THR A N 1
ATOM 1229 C CA . THR A 1 154 ? -11.350 -27.055 -36.528 1.00 54.34 154 THR A CA 1
ATOM 1230 C C . THR A 1 154 ? -11.976 -25.804 -35.893 1.00 54.34 154 THR A C 1
ATOM 1232 O O . THR A 1 154 ? -13.197 -25.684 -35.879 1.00 54.34 154 THR A O 1
ATOM 1235 N N . ASP A 1 155 ? -11.178 -24.851 -35.411 1.00 55.28 155 ASP A N 1
ATOM 1236 C CA . ASP A 1 155 ? -11.678 -23.650 -34.746 1.00 55.28 155 ASP A CA 1
ATOM 1237 C C . ASP A 1 155 ? -11.603 -22.437 -35.674 1.00 55.28 155 ASP A C 1
ATOM 1239 O O . ASP A 1 155 ? -10.539 -21.975 -36.082 1.00 55.28 155 ASP A O 1
ATOM 1243 N N . ASN A 1 156 ? -12.786 -21.915 -35.996 1.00 56.09 156 ASN A N 1
ATOM 1244 C CA . ASN A 1 156 ? -13.092 -20.908 -37.013 1.00 56.09 156 ASN A CA 1
ATOM 1245 C C . ASN A 1 156 ? -12.591 -19.480 -36.682 1.00 56.09 156 ASN A C 1
ATOM 1247 O O . ASN A 1 156 ? -13.233 -18.488 -37.025 1.00 56.09 156 ASN A O 1
ATOM 1251 N N . THR A 1 157 ? -11.450 -19.345 -36.002 1.00 58.34 157 THR A N 1
ATOM 1252 C CA . THR A 1 157 ? -10.806 -18.054 -35.731 1.00 58.34 157 THR A CA 1
ATOM 1253 C C . THR A 1 157 ? -9.404 -18.051 -36.328 1.00 58.34 157 THR A C 1
ATOM 1255 O O . THR A 1 157 ? -8.438 -18.501 -35.721 1.00 58.34 157 THR A O 1
ATOM 1258 N N . ASN A 1 158 ? -9.279 -17.524 -37.549 1.00 60.78 158 ASN A N 1
ATOM 1259 C CA . ASN A 1 158 ? -7.995 -17.302 -38.223 1.00 60.78 158 ASN A CA 1
ATOM 1260 C C . ASN A 1 158 ? -7.223 -16.137 -37.567 1.00 60.78 158 ASN A C 1
ATOM 1262 O O . ASN A 1 158 ? -6.945 -15.116 -38.201 1.00 60.78 158 ASN A O 1
ATOM 1266 N N . LEU A 1 159 ? -6.907 -16.256 -36.276 1.00 62.06 159 LEU A N 1
ATOM 1267 C CA . LEU A 1 159 ? -6.113 -15.279 -35.542 1.00 62.06 159 LEU A CA 1
ATOM 1268 C C . LEU A 1 159 ? -4.651 -15.396 -35.980 1.00 62.06 159 LEU A C 1
ATOM 1270 O O . LEU A 1 159 ? -3.957 -16.363 -35.671 1.00 62.06 159 LEU A O 1
ATOM 1274 N N . LYS A 1 160 ? -4.180 -14.390 -36.718 1.00 65.69 160 LYS A N 1
ATOM 1275 C CA . LYS A 1 160 ? -2.770 -14.273 -37.098 1.00 65.69 160 LYS A CA 1
ATOM 1276 C C . LYS A 1 160 ? -1.946 -13.914 -35.864 1.00 65.69 160 LYS A C 1
ATOM 1278 O O . LYS A 1 160 ? -2.169 -12.872 -35.252 1.00 65.69 160 LYS A O 1
ATOM 1283 N N . ILE A 1 161 ? -0.975 -14.755 -35.521 1.00 67.12 161 ILE A N 1
ATOM 1284 C CA . ILE A 1 161 ? -0.023 -14.471 -34.445 1.00 67.12 161 ILE A CA 1
ATOM 1285 C C . ILE A 1 161 ? 1.092 -13.588 -35.012 1.00 67.12 161 ILE A C 1
ATOM 1287 O O . ILE A 1 161 ? 1.718 -13.911 -36.025 1.00 67.12 161 ILE A O 1
ATOM 1291 N N . SER A 1 162 ? 1.341 -12.458 -34.351 1.00 74.88 162 SER A N 1
ATOM 1292 C CA . SER A 1 162 ? 2.470 -11.594 -34.688 1.00 74.88 162 SER A CA 1
ATOM 1293 C C . SER A 1 162 ? 3.787 -12.310 -34.388 1.00 74.88 162 SER A C 1
ATOM 1295 O O . SER A 1 162 ? 3.989 -12.785 -33.269 1.00 74.88 162 SER A O 1
ATOM 1297 N N . ALA A 1 163 ? 4.722 -12.328 -35.343 1.00 75.25 163 ALA A N 1
ATOM 1298 C CA . ALA A 1 163 ? 6.067 -12.862 -35.091 1.00 75.25 163 ALA A CA 1
ATOM 1299 C C . ALA A 1 163 ? 6.857 -12.013 -34.080 1.00 75.25 163 ALA A C 1
ATOM 1301 O O . ALA A 1 163 ? 7.862 -12.463 -33.528 1.00 75.25 163 ALA A O 1
ATOM 1302 N N . PHE A 1 164 ? 6.406 -10.776 -33.851 1.00 80.12 164 PHE A N 1
ATOM 1303 C CA . PHE A 1 164 ? 7.015 -9.838 -32.920 1.00 80.12 164 PHE A CA 1
ATOM 1304 C C . PHE A 1 164 ? 6.687 -10.177 -31.465 1.00 80.12 164 PHE A C 1
ATOM 1306 O O . PHE A 1 164 ? 7.549 -10.040 -30.603 1.00 80.12 164 PHE A O 1
ATOM 1313 N N . GLY A 1 165 ? 5.475 -10.672 -31.193 1.00 85.44 165 GLY A N 1
ATOM 1314 C CA . GLY A 1 165 ? 4.997 -10.955 -29.835 1.00 85.44 165 GLY A CA 1
ATOM 1315 C C . GLY A 1 165 ? 5.949 -11.839 -29.017 1.00 85.44 165 GLY A C 1
ATOM 1316 O O . GLY A 1 165 ? 6.366 -11.418 -27.940 1.00 85.44 165 GLY A O 1
ATOM 1317 N N . PRO A 1 166 ? 6.367 -13.018 -29.522 1.00 87.62 166 PRO A N 1
ATOM 1318 C CA . PRO A 1 166 ? 7.308 -13.885 -28.811 1.00 87.62 166 PRO A CA 1
ATOM 1319 C C . PRO A 1 166 ? 8.688 -13.255 -28.581 1.00 87.62 166 PRO A C 1
ATOM 1321 O O . PRO A 1 166 ? 9.295 -13.486 -27.538 1.00 87.62 166 PRO A O 1
ATOM 1324 N N . ARG A 1 167 ? 9.182 -12.442 -29.526 1.00 88.25 167 ARG A N 1
ATOM 1325 C CA . ARG A 1 167 ? 10.470 -11.741 -29.385 1.00 88.25 167 ARG A CA 1
ATOM 1326 C C . ARG A 1 167 ? 10.388 -10.664 -28.311 1.00 88.25 167 ARG A C 1
ATOM 1328 O O . ARG A 1 167 ? 11.235 -10.625 -27.429 1.00 88.25 167 ARG A O 1
ATOM 1335 N N . LEU A 1 168 ? 9.327 -9.859 -28.338 1.00 90.25 168 LEU A N 1
ATOM 1336 C CA . LEU A 1 168 ? 9.068 -8.856 -27.311 1.00 90.25 168 LEU A CA 1
ATOM 1337 C C . LEU A 1 168 ? 8.920 -9.491 -25.932 1.00 90.25 168 LEU A C 1
ATOM 1339 O O . LEU A 1 168 ? 9.519 -9.012 -24.978 1.00 90.25 168 LEU A O 1
ATOM 1343 N N . LEU A 1 169 ? 8.168 -10.588 -25.829 1.00 91.69 169 LEU A N 1
ATOM 1344 C CA . LEU A 1 169 ? 8.012 -11.312 -24.572 1.00 91.69 169 LEU A CA 1
ATOM 1345 C C . LEU A 1 169 ? 9.352 -11.861 -24.061 1.00 91.69 169 LEU A C 1
ATOM 1347 O O . LEU A 1 169 ? 9.618 -11.783 -22.862 1.00 91.69 169 LEU A O 1
ATOM 1351 N N . SER A 1 170 ? 10.195 -12.383 -24.957 1.00 91.56 170 SER A N 1
ATOM 1352 C CA . SER A 1 170 ? 11.550 -12.839 -24.628 1.00 91.56 170 SER A CA 1
ATOM 1353 C C . SER A 1 170 ? 12.404 -11.701 -24.062 1.00 91.56 170 SER A C 1
ATOM 1355 O O . SER A 1 170 ? 12.982 -11.857 -22.988 1.00 91.56 170 SER A O 1
ATOM 1357 N N . GLU A 1 171 ? 12.444 -10.541 -24.724 1.00 93.94 171 GLU A N 1
ATOM 1358 C CA . GLU A 1 171 ? 13.241 -9.398 -24.256 1.00 93.94 171 GLU A CA 1
ATOM 1359 C C . GLU A 1 171 ? 12.686 -8.781 -22.961 1.00 93.94 171 GLU A C 1
ATOM 1361 O O . GLU A 1 171 ? 13.438 -8.532 -22.016 1.00 93.94 171 GLU A O 1
ATOM 1366 N N . LEU A 1 172 ? 11.362 -8.634 -22.843 1.00 93.69 172 LEU A N 1
ATOM 1367 C CA . LEU A 1 172 ? 10.700 -8.189 -21.608 1.00 93.69 172 LEU A CA 1
ATOM 1368 C C . LEU A 1 172 ? 11.025 -9.099 -20.420 1.00 93.69 172 LEU A C 1
ATOM 1370 O O . LEU A 1 172 ? 11.308 -8.614 -19.328 1.00 93.69 172 LEU A O 1
ATOM 1374 N N . SER A 1 173 ? 11.019 -10.418 -20.629 1.00 92.62 173 SER A N 1
ATOM 1375 C CA . SER A 1 173 ? 11.304 -11.395 -19.567 1.00 92.62 173 SER A CA 1
ATOM 1376 C C . SER A 1 173 ? 12.765 -11.362 -19.107 1.00 92.62 173 SER A C 1
ATOM 1378 O O . SER A 1 173 ? 13.069 -11.784 -17.995 1.00 92.62 173 SER A O 1
ATOM 1380 N N . ARG A 1 174 ? 13.678 -10.872 -19.956 1.00 92.31 174 ARG A N 1
ATOM 1381 C CA . ARG A 1 174 ? 15.115 -10.746 -19.659 1.00 92.31 174 ARG A CA 1
ATOM 1382 C C . ARG A 1 174 ? 15.498 -9.369 -19.127 1.00 92.31 174 ARG A C 1
ATOM 1384 O O . ARG A 1 174 ? 16.601 -9.211 -18.606 1.00 92.31 174 ARG A O 1
ATOM 1391 N N . THR A 1 175 ? 14.610 -8.387 -19.258 1.00 93.94 175 THR A N 1
ATOM 1392 C CA . THR A 1 175 ? 14.861 -7.012 -18.835 1.00 93.94 175 THR A CA 1
ATOM 1393 C C . THR A 1 175 ? 15.065 -6.942 -17.325 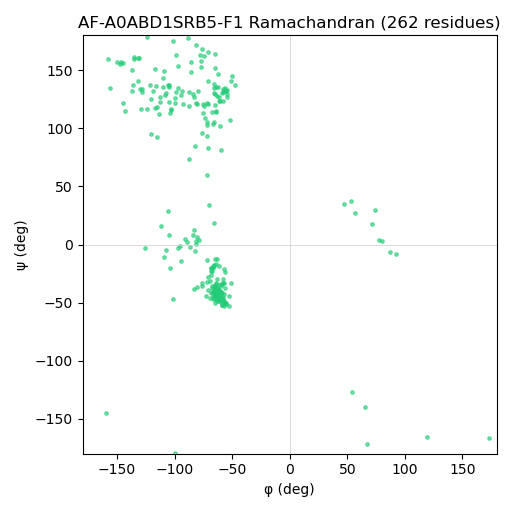1.00 93.94 175 THR A C 1
ATOM 1395 O O . THR A 1 175 ? 14.253 -7.429 -16.534 1.00 93.94 175 THR A O 1
ATOM 1398 N N . LYS A 1 176 ? 16.178 -6.318 -16.936 1.00 95.00 176 LYS A N 1
ATOM 1399 C CA . LYS A 1 176 ? 16.577 -6.127 -15.548 1.00 95.00 176 LYS A CA 1
ATOM 1400 C C . LYS A 1 176 ? 17.286 -4.785 -15.399 1.00 95.00 176 LYS A C 1
ATOM 1402 O O . LYS A 1 176 ? 18.300 -4.562 -16.056 1.00 95.00 176 LYS A O 1
ATOM 1407 N N . PHE A 1 177 ? 16.775 -3.909 -14.539 1.00 94.00 177 PHE A N 1
ATOM 1408 C CA . PHE A 1 177 ? 17.361 -2.585 -14.305 1.00 94.00 177 PHE A CA 1
ATOM 1409 C C . PHE A 1 177 ? 16.944 -2.015 -12.936 1.00 94.00 177 PHE A C 1
ATOM 1411 O O . PHE A 1 177 ? 15.944 -2.455 -12.363 1.00 94.00 177 PHE A O 1
ATOM 1418 N N . PRO A 1 178 ? 17.687 -1.036 -12.386 1.00 93.25 178 PRO A N 1
ATOM 1419 C CA . PRO A 1 178 ? 17.242 -0.278 -11.220 1.00 93.25 178 PRO A CA 1
ATOM 1420 C C . PRO A 1 178 ? 16.107 0.686 -11.609 1.00 93.25 178 PRO A C 1
ATOM 1422 O O . PRO A 1 178 ? 16.344 1.700 -12.264 1.00 93.25 178 PRO A O 1
ATOM 1425 N N . GLY A 1 179 ? 14.873 0.356 -11.233 1.00 93.06 179 GLY A N 1
ATOM 1426 C CA . GLY A 1 179 ? 13.691 1.200 -11.408 1.00 93.06 179 GLY A CA 1
ATOM 1427 C C . GLY A 1 179 ? 13.453 2.149 -10.230 1.00 93.06 179 GLY A C 1
ATOM 1428 O O . GLY A 1 179 ? 14.158 2.123 -9.219 1.00 93.06 179 GLY A O 1
ATOM 1429 N N . LEU A 1 180 ? 12.423 2.988 -10.341 1.00 93.62 180 LEU A N 1
ATOM 1430 C CA . LEU A 1 180 ? 12.021 3.917 -9.280 1.00 93.62 180 LEU A CA 1
ATOM 1431 C C . LEU A 1 180 ? 11.388 3.205 -8.079 1.00 93.62 180 LEU A C 1
ATOM 1433 O O . LEU A 1 180 ? 11.455 3.713 -6.963 1.00 93.62 180 LEU A O 1
ATOM 1437 N N . SER A 1 181 ? 10.762 2.047 -8.302 1.00 91.62 181 SER A N 1
ATOM 1438 C CA . SER A 1 181 ? 10.162 1.213 -7.252 1.00 91.62 181 SER A CA 1
ATOM 1439 C C . SER A 1 181 ? 11.117 0.159 -6.673 1.00 91.62 181 SER A C 1
ATOM 1441 O O . SER A 1 181 ? 10.710 -0.636 -5.828 1.00 91.62 181 SER A O 1
ATOM 1443 N N . GLY A 1 182 ? 12.386 0.161 -7.095 1.00 90.06 182 GLY A N 1
ATOM 1444 C CA . GLY A 1 182 ? 13.386 -0.850 -6.752 1.00 90.06 182 GLY A CA 1
ATOM 1445 C C . GLY A 1 182 ? 13.927 -1.565 -7.990 1.00 90.06 182 GLY A C 1
ATOM 1446 O O . GLY A 1 182 ? 13.757 -1.111 -9.117 1.00 90.06 182 GLY A O 1
ATOM 1447 N N . GLU A 1 183 ? 14.610 -2.691 -7.791 1.00 91.25 183 GLU A N 1
ATOM 1448 C CA . GLU A 1 183 ? 15.093 -3.519 -8.901 1.00 91.25 183 GLU A CA 1
ATOM 1449 C C . GLU A 1 183 ? 13.902 -4.075 -9.699 1.00 91.25 183 GLU A C 1
ATOM 1451 O O . GLU A 1 183 ? 13.127 -4.885 -9.189 1.00 91.25 183 GLU A O 1
ATOM 1456 N N . PHE A 1 184 ? 13.763 -3.656 -10.959 1.00 93.50 184 PHE A N 1
ATOM 1457 C CA . PHE A 1 184 ? 12.755 -4.204 -11.854 1.00 93.50 184 PHE A CA 1
ATOM 1458 C C . PHE A 1 184 ? 13.267 -5.519 -12.436 1.00 93.50 184 PHE A C 1
ATOM 1460 O O . PHE A 1 184 ? 14.310 -5.563 -13.092 1.00 93.50 184 PHE A O 1
ATOM 1467 N N . GLN A 1 185 ? 12.512 -6.589 -12.214 1.00 93.69 185 GLN A N 1
ATOM 1468 C CA . GLN A 1 185 ? 12.759 -7.894 -12.810 1.00 93.69 185 GLN A CA 1
ATOM 1469 C C . GLN A 1 185 ? 11.454 -8.687 -12.841 1.00 93.69 185 GLN A C 1
ATOM 1471 O O . GLN A 1 185 ? 10.749 -8.749 -11.832 1.00 93.69 185 GLN A O 1
ATOM 1476 N N . LEU 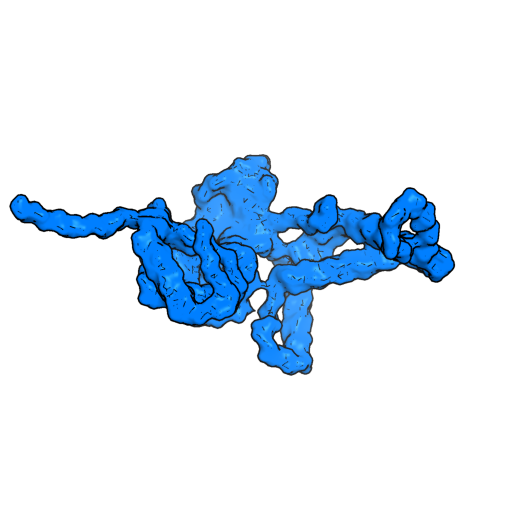A 1 186 ? 11.153 -9.326 -13.972 1.00 92.56 186 LEU A N 1
ATOM 1477 C CA . LEU A 1 186 ? 10.040 -10.265 -14.071 1.00 92.56 186 LEU A CA 1
ATOM 1478 C C . LEU A 1 186 ? 10.536 -11.698 -13.844 1.00 92.56 186 LEU A C 1
ATOM 1480 O O . LEU A 1 186 ? 11.474 -12.152 -14.493 1.00 92.56 186 LEU A O 1
ATOM 1484 N N . ILE A 1 187 ? 9.892 -12.425 -12.937 1.00 89.19 187 ILE A N 1
ATOM 1485 C CA . ILE A 1 187 ? 10.101 -13.853 -12.691 1.00 89.19 187 ILE A CA 1
ATOM 1486 C C . ILE A 1 187 ? 8.783 -14.546 -13.023 1.00 89.19 187 ILE A C 1
ATOM 1488 O O . ILE A 1 187 ? 7.755 -14.247 -12.421 1.00 89.19 187 ILE A O 1
ATOM 1492 N N . ASN A 1 188 ? 8.790 -15.439 -14.016 1.00 89.19 188 ASN A N 1
ATOM 1493 C CA . ASN A 1 188 ? 7.579 -16.109 -14.514 1.00 89.19 188 ASN A CA 1
ATOM 1494 C C . ASN A 1 188 ? 6.452 -15.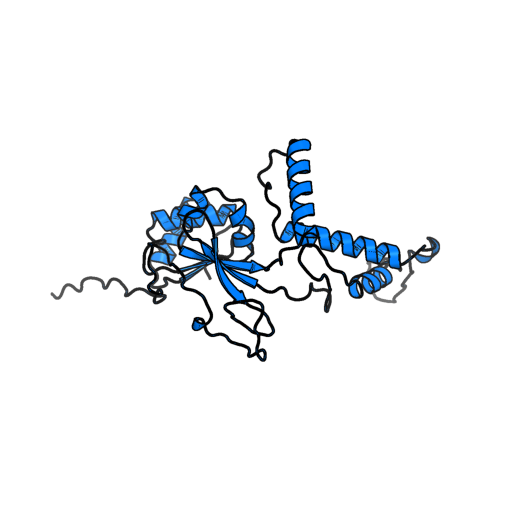123 -14.896 1.00 89.19 188 ASN A C 1
ATOM 1496 O O . ASN A 1 188 ? 5.275 -15.377 -14.649 1.00 89.19 188 ASN A O 1
ATOM 1500 N N . GLY A 1 189 ? 6.821 -13.970 -15.467 1.00 87.75 189 GLY A N 1
ATOM 1501 C CA . GLY A 1 189 ? 5.881 -12.917 -15.868 1.00 87.75 189 GLY A CA 1
ATOM 1502 C C . GLY A 1 189 ? 5.341 -12.052 -14.723 1.00 87.75 189 GLY A C 1
ATOM 1503 O O . GLY A 1 189 ? 4.507 -11.186 -14.973 1.00 87.75 189 GLY A O 1
ATOM 1504 N N . GLN A 1 190 ? 5.806 -12.249 -13.487 1.00 88.88 190 GLN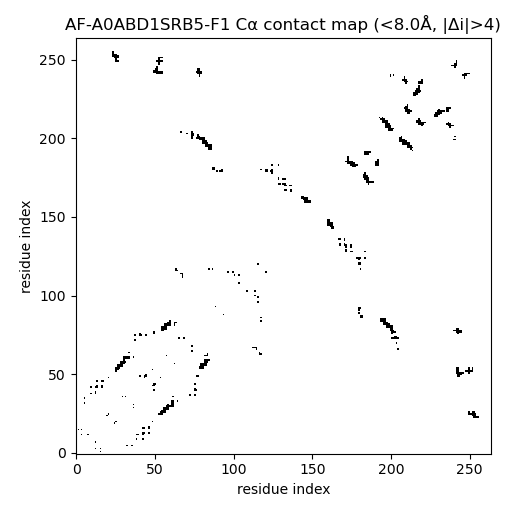 A N 1
ATOM 1505 C CA . GLN A 1 190 ? 5.425 -11.442 -12.327 1.00 88.88 190 GLN A CA 1
ATOM 1506 C C . GLN A 1 190 ? 6.592 -10.579 -11.865 1.00 88.88 190 GLN A C 1
ATOM 1508 O O . GLN A 1 190 ? 7.737 -11.023 -11.895 1.00 88.88 190 GLN A O 1
ATOM 1513 N N . LEU A 1 191 ? 6.315 -9.355 -11.414 1.00 88.44 191 LEU A N 1
ATOM 1514 C CA . LEU A 1 191 ? 7.338 -8.522 -10.788 1.00 88.44 191 LEU A CA 1
ATOM 1515 C C . LEU A 1 191 ? 7.912 -9.258 -9.571 1.00 88.44 191 LEU A C 1
ATOM 1517 O O . LEU A 1 191 ? 7.157 -9.787 -8.753 1.00 88.44 191 LEU A O 1
ATOM 1521 N N . LYS A 1 192 ? 9.244 -9.308 -9.474 1.00 83.44 192 LYS A N 1
ATOM 1522 C CA . LYS A 1 192 ? 9.959 -9.904 -8.343 1.00 83.44 192 LYS A CA 1
ATOM 1523 C C . LYS A 1 192 ? 9.364 -9.393 -7.017 1.00 83.44 192 LYS A C 1
ATOM 1525 O O . LYS A 1 192 ? 9.095 -8.193 -6.915 1.00 83.44 192 LYS A O 1
ATOM 1530 N N . PRO A 1 193 ? 9.164 -10.268 -6.008 1.00 69.75 193 PRO A N 1
ATOM 1531 C CA . PRO A 1 193 ? 8.499 -9.884 -4.769 1.00 69.75 193 PRO A CA 1
ATOM 1532 C C . PRO A 1 193 ? 9.156 -8.670 -4.114 1.00 69.75 193 PRO A C 1
ATOM 1534 O O . PRO A 1 193 ? 10.362 -8.658 -3.867 1.00 69.75 193 PRO A O 1
ATOM 1537 N N . SER A 1 194 ? 8.348 -7.655 -3.819 1.00 80.44 194 SER A N 1
ATOM 1538 C CA . SER A 1 194 ? 8.777 -6.514 -3.016 1.00 80.44 194 SER A CA 1
ATOM 1539 C C . SER A 1 194 ? 8.824 -6.893 -1.537 1.00 80.44 194 SER A C 1
ATOM 1541 O O . SER A 1 194 ? 8.057 -7.736 -1.066 1.00 80.44 194 SER A O 1
ATOM 1543 N N . ALA A 1 195 ? 9.684 -6.215 -0.780 1.00 90.81 195 ALA A N 1
ATOM 1544 C CA . ALA A 1 195 ? 9.493 -6.130 0.659 1.00 90.81 195 ALA A CA 1
ATOM 1545 C C . ALA A 1 195 ? 8.201 -5.353 0.954 1.00 90.81 195 ALA A C 1
ATOM 1547 O O . ALA A 1 195 ? 7.807 -4.480 0.181 1.00 90.81 195 ALA A O 1
ATOM 1548 N N . PHE A 1 196 ? 7.555 -5.641 2.077 1.00 93.25 196 PHE A N 1
ATOM 1549 C CA . PHE A 1 196 ? 6.385 -4.911 2.549 1.00 93.25 196 PHE A CA 1
ATOM 1550 C C . PHE A 1 196 ? 6.738 -4.105 3.790 1.00 93.25 196 PHE A C 1
ATOM 1552 O O . PHE A 1 196 ? 7.382 -4.602 4.711 1.00 93.25 196 PHE A O 1
ATOM 1559 N N . GLU A 1 197 ? 6.284 -2.862 3.820 1.00 94.75 197 GLU A N 1
ATOM 1560 C CA . GLU A 1 197 ? 6.250 -2.033 5.010 1.00 94.75 197 GLU A CA 1
ATOM 1561 C C . GLU A 1 197 ? 4.980 -2.347 5.804 1.00 94.75 197 GLU A C 1
ATOM 1563 O O . GLU A 1 197 ? 3.872 -2.325 5.262 1.00 94.75 197 GLU A O 1
ATOM 1568 N N . ILE A 1 198 ? 5.148 -2.599 7.100 1.00 96.44 198 ILE A N 1
ATOM 1569 C CA . ILE A 1 198 ? 4.061 -2.669 8.072 1.00 96.44 198 ILE A CA 1
ATOM 1570 C C . ILE A 1 198 ? 4.118 -1.377 8.877 1.00 96.44 198 ILE A C 1
ATOM 1572 O O . ILE A 1 198 ? 5.131 -1.070 9.513 1.00 96.44 198 ILE A O 1
ATOM 1576 N N . PHE A 1 199 ? 3.031 -0.619 8.880 1.00 96.31 199 PHE A N 1
ATOM 1577 C CA . PHE A 1 199 ? 2.963 0.669 9.557 1.00 96.31 199 PHE A CA 1
ATOM 1578 C C . PHE A 1 199 ? 1.666 0.819 10.344 1.00 96.31 199 PHE A C 1
ATOM 1580 O O . PHE A 1 199 ? 0.694 0.097 10.140 1.00 96.31 199 PHE A O 1
ATOM 1587 N N . ASN A 1 200 ? 1.672 1.758 11.277 1.00 96.75 200 ASN A N 1
ATOM 1588 C CA . ASN A 1 200 ? 0.542 2.099 12.120 1.00 96.75 200 ASN A CA 1
ATOM 1589 C C . ASN A 1 200 ? 0.161 3.557 11.867 1.00 96.75 200 ASN A C 1
ATOM 1591 O O . ASN A 1 200 ? 1.038 4.421 11.835 1.00 96.75 200 ASN A O 1
ATOM 1595 N N . VAL A 1 201 ? -1.126 3.823 11.661 1.00 95.69 201 VAL A N 1
ATOM 1596 C CA . VAL A 1 201 ? -1.653 5.187 11.573 1.00 95.69 201 VAL A CA 1
ATOM 1597 C C . VAL A 1 201 ? -1.615 5.794 12.973 1.00 95.69 201 VAL A C 1
ATOM 1599 O O . VAL A 1 201 ? -2.173 5.226 13.913 1.00 95.69 201 VAL A O 1
ATOM 1602 N N . PHE A 1 202 ? -0.902 6.908 13.115 1.00 89.88 202 PHE A N 1
ATOM 1603 C CA . PHE A 1 202 ? -0.578 7.508 14.407 1.00 89.88 202 PHE A CA 1
ATOM 1604 C C . PHE A 1 202 ? -0.620 9.034 14.293 1.00 89.88 202 PHE A C 1
ATOM 1606 O O . PHE A 1 202 ? 0.198 9.621 13.574 1.00 89.88 202 PHE A O 1
ATOM 1613 N N . GLY A 1 203 ? -1.552 9.680 15.002 1.00 84.19 203 GLY A N 1
ATOM 1614 C CA . GLY A 1 203 ? -1.775 11.119 14.919 1.00 84.19 203 GLY A CA 1
ATOM 1615 C C . GLY A 1 203 ? -2.014 11.595 13.483 1.00 84.19 203 GLY A C 1
ATOM 1616 O O . GLY A 1 203 ? -2.848 11.066 12.753 1.00 84.19 203 GLY A O 1
ATOM 1617 N N . THR A 1 204 ? -1.243 12.595 13.051 1.00 79.19 204 THR A N 1
ATOM 1618 C CA . THR A 1 204 ? -1.352 13.216 11.719 1.00 79.19 204 THR A CA 1
ATOM 1619 C C . THR A 1 204 ? -0.704 12.407 10.588 1.00 79.19 204 THR A C 1
ATOM 1621 O O . THR A 1 204 ? -0.636 12.901 9.464 1.00 79.19 204 THR A O 1
ATOM 1624 N N . GLY A 1 205 ? -0.176 11.208 10.852 1.00 88.62 205 GLY A N 1
ATOM 1625 C CA . GLY A 1 205 ? 0.587 10.474 9.850 1.00 88.62 205 GLY A CA 1
ATOM 1626 C C . GLY A 1 205 ? 0.700 8.980 10.112 1.00 88.62 205 GLY A C 1
ATOM 1627 O O . GLY A 1 205 ? -0.225 8.318 10.584 1.00 88.62 205 GLY A O 1
ATOM 1628 N N . GLU A 1 206 ? 1.853 8.435 9.743 1.00 93.31 206 GLU A N 1
ATOM 1629 C CA . GLU A 1 206 ? 2.121 7.004 9.722 1.00 93.31 206 GLU A CA 1
ATOM 1630 C C . GLU A 1 206 ? 3.451 6.717 10.413 1.00 93.31 206 GLU A C 1
ATOM 1632 O O . GLU A 1 206 ? 4.438 7.438 10.242 1.00 93.31 206 GLU A O 1
ATOM 1637 N N . LYS A 1 207 ? 3.500 5.625 11.171 1.00 94.12 207 LYS A N 1
ATOM 1638 C CA . LYS A 1 207 ? 4.712 5.155 11.831 1.00 94.12 207 LYS A CA 1
ATOM 1639 C C . LYS A 1 207 ? 5.009 3.728 11.413 1.00 94.12 207 LYS A C 1
ATOM 1641 O O . LYS A 1 207 ? 4.259 2.812 11.740 1.00 94.12 207 LYS A O 1
ATOM 1646 N N . THR A 1 208 ? 6.138 3.517 10.744 1.00 95.25 208 THR A N 1
ATOM 1647 C CA . THR A 1 208 ? 6.619 2.175 10.405 1.00 95.25 208 THR A CA 1
ATOM 1648 C C . THR A 1 208 ? 6.856 1.359 11.673 1.00 95.25 208 THR A C 1
ATOM 1650 O O . THR A 1 208 ? 7.655 1.752 12.535 1.00 95.25 208 THR A O 1
ATOM 1653 N N . VAL A 1 209 ? 6.203 0.202 11.772 1.00 95.94 209 VAL A N 1
ATOM 1654 C CA . VAL A 1 209 ? 6.346 -0.730 12.897 1.00 95.94 209 VAL A CA 1
ATOM 1655 C C . VAL A 1 209 ? 7.199 -1.944 12.550 1.00 95.94 209 VAL A C 1
ATOM 1657 O O . VAL A 1 209 ? 7.769 -2.550 13.452 1.00 95.94 209 VAL A O 1
ATOM 1660 N N . GLY A 1 210 ? 7.375 -2.258 11.272 1.00 95.38 210 GLY A N 1
ATOM 1661 C CA . GLY A 1 210 ? 8.298 -3.293 10.826 1.00 95.38 210 GLY A CA 1
ATOM 1662 C C . GLY A 1 210 ? 8.180 -3.551 9.335 1.00 95.38 210 GLY A C 1
ATOM 1663 O O . GLY A 1 210 ? 7.559 -2.779 8.605 1.00 95.38 210 GLY A O 1
ATOM 1664 N N . PHE A 1 211 ? 8.774 -4.650 8.902 1.00 94.50 211 PHE A N 1
ATOM 1665 C CA . PHE A 1 211 ? 8.815 -5.062 7.511 1.00 94.50 211 PHE A CA 1
ATOM 1666 C C . PHE A 1 211 ? 8.506 -6.546 7.386 1.00 94.50 211 PHE A C 1
ATOM 1668 O O . PHE A 1 211 ? 8.636 -7.305 8.348 1.00 94.50 211 PHE A O 1
ATOM 1675 N N . TRP A 1 212 ? 8.097 -6.950 6.190 1.00 93.50 212 TRP A N 1
ATOM 1676 C CA . TRP A 1 212 ? 7.984 -8.349 5.819 1.00 93.50 212 TRP A CA 1
ATOM 1677 C C . TRP A 1 212 ? 8.689 -8.606 4.490 1.00 93.50 212 TRP A C 1
ATOM 1679 O O . TRP A 1 212 ? 8.499 -7.855 3.532 1.00 93.50 212 TRP A O 1
ATOM 1689 N N . THR A 1 213 ? 9.493 -9.663 4.420 1.00 90.38 213 THR A N 1
ATOM 1690 C CA . THR A 1 213 ? 10.072 -10.156 3.163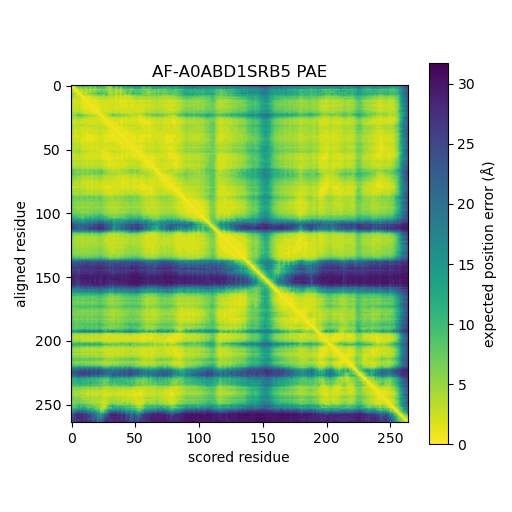 1.00 90.38 213 THR A CA 1
ATOM 1691 C C . THR A 1 213 ? 9.855 -11.657 3.039 1.00 90.38 213 THR A C 1
ATOM 1693 O O . THR A 1 213 ? 9.626 -12.338 4.039 1.00 90.38 213 THR A O 1
ATOM 1696 N N . ILE A 1 214 ? 9.951 -12.180 1.817 1.00 86.19 214 ILE A N 1
ATOM 1697 C CA . ILE A 1 214 ? 9.821 -13.620 1.577 1.00 86.19 214 ILE A CA 1
ATOM 1698 C C . ILE A 1 214 ? 10.944 -14.426 2.251 1.00 86.19 214 ILE A C 1
ATOM 1700 O O . ILE A 1 214 ? 10.698 -15.530 2.726 1.00 86.19 214 ILE A O 1
ATOM 1704 N N . ASP A 1 215 ? 12.149 -13.856 2.346 1.00 85.38 215 ASP A N 1
ATOM 1705 C CA . ASP A 1 215 ? 13.336 -14.553 2.852 1.00 85.38 215 ASP A CA 1
ATOM 1706 C C . ASP A 1 215 ? 13.411 -14.530 4.387 1.00 85.38 215 ASP A C 1
ATOM 1708 O O . ASP A 1 215 ? 13.795 -15.513 5.019 1.00 85.38 215 ASP A O 1
ATOM 1712 N N . THR A 1 216 ? 13.029 -13.411 5.012 1.00 86.88 216 THR A N 1
ATOM 1713 C CA . THR A 1 216 ? 13.195 -13.194 6.463 1.00 86.88 216 THR A CA 1
ATOM 1714 C C . THR A 1 216 ? 11.889 -13.203 7.253 1.00 86.88 216 THR A C 1
ATOM 1716 O O . THR A 1 216 ? 11.914 -13.263 8.485 1.00 86.88 216 THR A O 1
ATOM 1719 N N . GLY A 1 217 ? 10.732 -13.187 6.591 1.00 90.62 217 GLY A N 1
ATOM 1720 C CA . GLY A 1 217 ? 9.448 -13.022 7.261 1.00 90.62 217 GLY A CA 1
ATOM 1721 C C . GLY A 1 217 ? 9.332 -11.636 7.906 1.00 90.62 217 GLY A C 1
ATOM 1722 O O . GLY A 1 217 ? 9.732 -10.640 7.311 1.00 90.62 217 GLY A O 1
ATOM 1723 N N . ILE A 1 218 ? 8.762 -11.557 9.112 1.00 91.62 218 ILE A N 1
ATOM 1724 C CA . ILE A 1 218 ? 8.553 -10.322 9.879 1.00 91.62 218 ILE A CA 1
ATOM 1725 C C . ILE A 1 218 ? 9.841 -9.895 10.593 1.00 91.62 218 ILE A C 1
ATOM 1727 O O . ILE A 1 218 ? 10.335 -10.587 11.492 1.00 91.62 218 ILE A O 1
ATOM 1731 N N . SER A 1 219 ? 10.308 -8.689 10.279 1.00 91.75 219 SER A N 1
ATOM 1732 C CA . SER A 1 219 ? 11.486 -8.071 10.884 1.00 91.75 219 SER A CA 1
ATOM 1733 C C . SER A 1 219 ? 11.220 -6.633 11.337 1.00 91.75 219 SER A C 1
ATOM 1735 O O . SER A 1 219 ? 10.285 -5.963 10.893 1.00 91.75 219 SER A O 1
ATOM 1737 N N . ARG A 1 220 ? 12.065 -6.133 12.246 1.00 90.31 220 ARG A N 1
ATOM 1738 C CA . ARG A 1 220 ? 12.007 -4.734 12.702 1.00 90.31 220 ARG A CA 1
ATOM 1739 C C . ARG A 1 220 ? 12.589 -3.766 11.676 1.00 90.31 220 ARG A C 1
ATOM 1741 O O . ARG A 1 220 ? 12.155 -2.618 11.583 1.00 90.31 220 ARG A O 1
ATOM 1748 N N . GLU A 1 221 ? 13.592 -4.243 10.948 1.00 87.12 221 GLU A N 1
ATOM 1749 C CA . GLU A 1 221 ? 14.406 -3.512 9.984 1.00 87.12 221 GLU A CA 1
ATOM 1750 C C . GLU A 1 221 ? 14.604 -4.385 8.738 1.00 87.12 221 GLU A C 1
ATOM 1752 O O . GLU A 1 221 ? 14.582 -5.615 8.825 1.00 87.12 221 GLU A O 1
ATOM 1757 N N . LEU A 1 222 ? 14.763 -3.754 7.573 1.00 79.88 222 LEU A N 1
ATOM 1758 C CA . LEU A 1 222 ? 14.965 -4.448 6.294 1.00 79.88 222 LEU A CA 1
ATOM 1759 C C . LEU A 1 222 ? 16.323 -5.146 6.197 1.00 79.88 222 LEU A C 1
ATOM 1761 O O . LEU A 1 222 ? 16.436 -6.170 5.532 1.00 79.88 222 LEU A O 1
ATOM 1765 N N . ILE A 1 223 ? 17.347 -4.589 6.844 1.00 70.62 223 ILE A N 1
ATOM 1766 C CA . ILE A 1 223 ? 18.707 -5.122 6.828 1.00 70.62 223 ILE A CA 1
ATOM 1767 C C . ILE A 1 223 ? 18.937 -5.805 8.173 1.00 70.62 223 ILE A C 1
ATOM 1769 O O . ILE A 1 223 ? 18.955 -5.146 9.208 1.00 70.62 223 ILE A O 1
ATOM 1773 N N . SER A 1 224 ? 19.096 -7.126 8.156 1.00 62.03 224 SER A N 1
ATOM 1774 C CA . SER A 1 224 ? 19.586 -7.877 9.311 1.00 62.03 224 SER A CA 1
ATOM 1775 C C . SER A 1 224 ? 21.082 -8.105 9.133 1.00 62.03 224 SER A C 1
ATOM 1777 O O . SER A 1 224 ? 21.527 -8.478 8.051 1.00 62.03 224 SER A O 1
ATOM 1779 N N . THR A 1 225 ? 21.866 -7.877 10.184 1.00 58.69 225 THR A N 1
ATOM 1780 C CA . THR A 1 225 ? 23.319 -8.116 10.199 1.00 58.69 225 THR A CA 1
ATOM 1781 C C . THR A 1 225 ? 23.691 -9.584 10.454 1.00 58.69 225 THR A C 1
ATOM 1783 O O . THR A 1 225 ? 24.875 -9.898 10.535 1.00 58.69 225 THR A O 1
ATOM 1786 N N . GLY A 1 226 ? 22.709 -10.487 10.571 1.00 63.78 226 GLY A N 1
ATOM 1787 C CA . GLY A 1 226 ? 22.911 -11.924 10.796 1.00 63.78 226 GLY A CA 1
ATOM 1788 C C . GLY A 1 226 ? 22.247 -12.805 9.737 1.00 63.78 226 GLY A C 1
ATOM 1789 O O . GLY A 1 226 ? 21.576 -12.303 8.834 1.00 63.78 226 GLY A O 1
ATOM 1790 N N . GLU A 1 227 ? 22.419 -14.126 9.858 1.00 63.38 227 GLU A N 1
ATOM 1791 C CA . GLU A 1 227 ? 21.808 -15.082 8.929 1.00 63.38 227 GLU A CA 1
ATOM 1792 C C . GLU A 1 227 ? 20.278 -14.909 8.859 1.00 63.38 227 GLU A C 1
ATOM 1794 O O . GLU A 1 227 ? 19.616 -14.775 9.900 1.00 63.38 227 GLU A O 1
ATOM 1799 N N . PRO A 1 228 ? 19.697 -14.902 7.644 1.00 64.88 228 PRO A N 1
ATOM 1800 C CA . PRO A 1 228 ? 18.265 -14.739 7.462 1.00 64.88 228 PRO A CA 1
ATOM 1801 C C . PRO A 1 228 ? 17.536 -15.952 8.043 1.00 64.88 228 PRO A C 1
ATOM 1803 O O . PRO A 1 228 ? 17.518 -17.038 7.472 1.00 64.88 228 PRO A O 1
ATOM 1806 N N . THR A 1 229 ? 16.918 -15.757 9.203 1.00 73.81 229 THR A N 1
ATOM 1807 C CA . THR A 1 229 ? 16.008 -16.725 9.811 1.00 73.81 229 THR A CA 1
ATOM 1808 C C . THR A 1 229 ? 14.585 -16.243 9.591 1.00 73.81 229 THR A C 1
ATOM 1810 O O . THR A 1 229 ? 14.194 -15.177 10.068 1.00 73.81 229 THR A O 1
ATOM 1813 N N . HIS A 1 230 ? 13.803 -17.023 8.842 1.00 83.19 230 HIS A N 1
ATOM 1814 C CA . HIS A 1 230 ? 12.419 -16.673 8.554 1.00 83.19 230 HIS A CA 1
ATOM 1815 C C . HIS A 1 230 ? 11.598 -16.651 9.852 1.00 83.19 230 HIS A C 1
ATOM 1817 O O . HIS A 1 230 ? 11.392 -17.683 10.494 1.00 83.19 230 HIS A O 1
ATOM 1823 N N . SER A 1 231 ? 11.109 -15.473 10.243 1.00 84.31 231 SER A N 1
ATOM 1824 C CA . SER A 1 231 ? 10.360 -15.289 11.486 1.00 84.31 231 SER A CA 1
ATOM 1825 C C . SER A 1 231 ? 8.925 -14.854 11.227 1.00 84.31 231 SER A C 1
ATOM 1827 O O . SER A 1 231 ? 8.658 -13.952 10.446 1.00 84.31 231 SER A O 1
ATOM 1829 N N . THR A 1 232 ? 7.970 -15.439 11.942 1.00 85.19 232 THR A N 1
ATOM 1830 C CA . THR A 1 232 ? 6.573 -14.965 11.984 1.00 85.19 232 THR A CA 1
ATOM 1831 C C . THR A 1 232 ? 6.257 -14.241 13.297 1.00 85.19 232 THR A C 1
ATOM 1833 O O . THR A 1 232 ? 5.106 -13.911 13.588 1.00 85.19 232 THR A O 1
ATOM 1836 N N . SER A 1 233 ? 7.279 -13.990 14.125 1.00 86.00 233 SER A N 1
ATOM 1837 C CA . SER A 1 233 ? 7.109 -13.443 15.466 1.00 86.00 233 SER A CA 1
ATOM 1838 C C . SER A 1 233 ? 6.772 -11.956 15.441 1.00 86.00 233 SER A C 1
ATOM 1840 O O . SER A 1 233 ? 7.585 -11.107 15.082 1.00 86.00 233 SER A O 1
ATOM 1842 N N . THR A 1 234 ? 5.598 -11.616 15.975 1.00 79.88 234 THR A N 1
ATOM 1843 C CA . THR A 1 234 ? 5.198 -10.215 16.206 1.00 79.88 234 THR A CA 1
ATOM 1844 C C . THR A 1 234 ? 6.087 -9.472 17.211 1.00 79.88 234 THR A C 1
ATOM 1846 O O . THR A 1 234 ? 6.004 -8.252 17.282 1.00 79.88 234 THR A O 1
ATOM 1849 N N . LYS A 1 235 ? 6.952 -10.166 17.973 1.00 84.81 235 LYS A N 1
ATOM 1850 C CA . LYS A 1 235 ? 7.934 -9.520 18.869 1.00 84.81 235 LYS A CA 1
ATOM 1851 C C . LYS A 1 235 ? 8.990 -8.719 18.100 1.00 84.81 235 LYS A C 1
ATOM 1853 O O . LYS A 1 235 ? 9.638 -7.860 18.684 1.00 84.81 235 LYS A O 1
ATOM 1858 N N . ASN A 1 236 ? 9.136 -8.994 16.804 1.00 85.06 236 ASN A N 1
ATOM 1859 C CA . ASN A 1 236 ? 10.043 -8.270 15.922 1.00 85.06 236 ASN A CA 1
ATOM 1860 C C . ASN A 1 236 ? 9.433 -6.956 15.410 1.00 85.06 236 ASN A C 1
ATOM 1862 O O . ASN A 1 236 ? 10.127 -6.184 14.758 1.00 85.06 236 ASN A O 1
ATOM 1866 N N . LEU A 1 237 ? 8.159 -6.676 15.700 1.00 90.50 237 LEU A N 1
ATOM 1867 C CA . LEU A 1 237 ? 7.541 -5.389 15.396 1.00 90.50 237 LEU A CA 1
ATOM 1868 C C . LEU A 1 237 ? 7.802 -4.389 16.527 1.00 90.50 237 LEU A C 1
ATOM 1870 O O . LEU A 1 237 ? 7.876 -4.740 17.706 1.00 90.50 237 LEU A O 1
ATOM 1874 N N . LYS A 1 238 ? 7.902 -3.111 16.167 1.00 93.62 238 LYS A N 1
ATOM 1875 C CA . LYS A 1 238 ? 7.833 -1.999 17.120 1.00 93.62 238 LYS A CA 1
ATOM 1876 C C . LYS A 1 238 ? 6.434 -1.948 17.745 1.00 93.62 238 LYS A C 1
ATOM 1878 O O . LYS A 1 238 ? 5.486 -2.540 17.234 1.00 93.62 238 LYS A O 1
ATOM 1883 N N . SER A 1 239 ? 6.316 -1.210 18.850 1.00 93.38 239 SER A N 1
ATOM 1884 C CA . SER A 1 239 ? 5.032 -1.011 19.527 1.00 93.38 239 SER A CA 1
ATOM 1885 C C . SER A 1 239 ? 3.976 -0.460 18.562 1.00 93.38 239 SER A C 1
ATOM 1887 O O . SER A 1 239 ? 4.254 0.485 17.819 1.00 93.38 239 SER A O 1
ATOM 1889 N N . VAL A 1 240 ? 2.790 -1.064 18.599 1.00 94.62 240 VAL A N 1
ATOM 1890 C CA . VAL A 1 240 ? 1.614 -0.694 17.807 1.00 94.62 240 VAL A CA 1
ATOM 1891 C C . VAL A 1 240 ? 0.610 -0.037 18.742 1.00 94.62 240 VAL A C 1
ATOM 1893 O O . VAL A 1 240 ? 0.297 -0.601 19.792 1.00 94.62 240 VAL A O 1
ATOM 1896 N N . MET A 1 241 ? 0.108 1.128 18.348 1.00 95.75 241 MET A N 1
ATOM 1897 C CA . MET A 1 241 ? -1.053 1.751 18.965 1.00 95.75 241 MET A CA 1
ATOM 1898 C C . MET A 1 241 ? -2.312 1.231 18.274 1.00 95.75 241 MET A C 1
ATOM 1900 O O . MET A 1 241 ? -2.391 1.195 17.046 1.00 95.75 241 MET A O 1
ATOM 1904 N N . TRP A 1 242 ? -3.279 0.808 19.070 1.00 95.88 242 TRP A N 1
ATOM 1905 C CA . TRP A 1 242 ? -4.581 0.337 18.625 1.00 95.88 242 TRP A CA 1
ATOM 1906 C C . TRP A 1 242 ? -5.615 1.460 18.758 1.00 95.88 242 TRP A C 1
ATOM 1908 O O . TRP A 1 242 ? -5.362 2.434 19.470 1.00 95.88 242 TRP A O 1
ATOM 1918 N N . PRO A 1 243 ? -6.776 1.340 18.090 1.00 96.19 243 PRO A N 1
ATOM 1919 C CA . PRO A 1 243 ? -7.861 2.304 18.229 1.00 96.19 243 PRO A CA 1
ATOM 1920 C C . PRO A 1 243 ? -8.210 2.587 19.696 1.00 96.19 243 PRO A C 1
ATOM 1922 O O . PRO A 1 243 ? -8.148 1.692 20.543 1.00 96.19 243 PRO A O 1
ATOM 1925 N N . GLY A 1 244 ? -8.592 3.832 19.985 1.00 94.19 244 GLY A N 1
ATOM 1926 C CA . GLY A 1 244 ? -8.817 4.315 21.351 1.00 94.19 244 GLY A CA 1
ATOM 1927 C C . GLY A 1 244 ? -7.531 4.547 22.148 1.00 94.19 244 GLY A C 1
ATOM 1928 O O . GLY A 1 244 ? -7.544 4.361 23.360 1.00 94.19 244 GLY A O 1
ATOM 1929 N N . ASP A 1 245 ? -6.434 4.892 21.470 1.00 93.50 245 ASP A N 1
ATOM 1930 C CA . ASP A 1 245 ? -5.139 5.269 22.056 1.00 93.50 245 ASP A CA 1
ATOM 1931 C C . ASP A 1 245 ? -4.522 4.212 22.988 1.00 93.50 245 ASP A C 1
ATOM 1933 O O . ASP A 1 245 ? -3.744 4.513 23.897 1.00 93.50 245 ASP A O 1
ATOM 1937 N N . SER A 1 246 ? -4.853 2.938 22.755 1.00 92.81 246 SER A N 1
ATOM 1938 C CA . SER A 1 246 ? -4.420 1.830 23.604 1.00 92.81 246 SER A CA 1
ATOM 1939 C C . SER A 1 246 ? -3.207 1.117 23.015 1.00 92.81 246 SER A C 1
ATOM 1941 O O . SER A 1 246 ? -3.195 0.694 21.861 1.00 92.81 246 SER A O 1
ATOM 1943 N N . PHE A 1 247 ? -2.178 0.900 23.833 1.00 92.88 247 PHE A N 1
ATOM 1944 C CA . PHE A 1 247 ? -1.070 -0.006 23.498 1.00 92.88 247 PHE A CA 1
ATOM 1945 C C . PHE A 1 247 ? -1.366 -1.458 23.899 1.00 92.88 247 PHE A C 1
ATOM 1947 O O . PHE A 1 247 ? -0.564 -2.364 23.648 1.00 92.88 247 PHE A O 1
ATOM 1954 N N . THR A 1 248 ? -2.521 -1.712 24.518 1.00 92.38 248 THR A N 1
ATOM 1955 C CA . THR A 1 248 ? -2.947 -3.056 24.886 1.00 92.38 248 THR A CA 1
ATOM 1956 C C . THR A 1 248 ? -3.422 -3.797 23.647 1.00 92.38 248 THR A C 1
ATOM 1958 O O . THR A 1 248 ? -4.368 -3.395 22.975 1.00 92.38 248 THR A O 1
ATOM 1961 N N . ARG A 1 249 ? -2.768 -4.924 23.347 1.00 90.88 249 ARG A N 1
ATOM 1962 C CA . ARG A 1 249 ? -3.124 -5.764 22.201 1.00 90.88 249 ARG A CA 1
ATOM 1963 C C . ARG A 1 249 ? -4.588 -6.230 22.309 1.00 90.88 249 ARG A C 1
ATOM 1965 O O . ARG A 1 249 ? -4.919 -6.918 23.279 1.00 90.88 249 ARG A O 1
ATOM 1972 N N . PRO A 1 250 ? -5.435 -5.956 21.301 1.00 91.25 250 PRO A N 1
ATOM 1973 C CA . PRO A 1 250 ? -6.802 -6.447 21.254 1.00 91.25 250 PRO A CA 1
ATOM 1974 C C . PRO A 1 250 ? -6.840 -7.973 21.318 1.00 91.25 250 PRO A C 1
ATOM 1976 O O . PRO A 1 250 ? -6.118 -8.657 20.591 1.00 91.25 250 PRO A O 1
ATOM 1979 N N . LYS A 1 251 ? -7.718 -8.523 22.163 1.00 88.00 251 LYS A N 1
ATOM 1980 C CA . LYS A 1 251 ? -7.909 -9.981 22.295 1.00 88.00 251 LYS A CA 1
ATOM 1981 C C . LYS A 1 251 ? -8.508 -10.617 21.034 1.00 88.00 251 LYS A C 1
ATOM 1983 O O . LYS A 1 251 ? -8.436 -11.828 20.858 1.00 88.00 251 LYS A O 1
ATOM 1988 N N . GLY A 1 252 ? -9.118 -9.801 20.175 1.00 84.19 252 GLY A N 1
ATOM 1989 C CA . GLY A 1 252 ? -9.766 -10.217 18.932 1.00 84.19 252 GLY A CA 1
ATOM 1990 C C . GLY A 1 252 ? -11.225 -10.635 19.075 1.00 84.19 252 GLY A C 1
ATOM 1991 O O . GLY A 1 252 ? -11.910 -10.809 18.064 1.00 84.19 252 GLY A O 1
ATOM 1992 N N . TRP A 1 253 ? -11.726 -10.715 20.306 1.00 84.19 253 TRP A N 1
ATOM 1993 C CA . TRP A 1 253 ? -13.116 -11.023 20.601 1.00 84.19 253 TRP A CA 1
ATOM 1994 C C . TRP A 1 253 ? -13.608 -10.313 21.869 1.00 84.19 253 TRP A C 1
ATOM 1996 O O . TRP A 1 253 ? -12.814 -9.962 22.742 1.00 84.19 253 TRP A O 1
ATOM 2006 N N . ALA A 1 254 ? -14.919 -10.098 21.955 1.00 81.81 254 ALA A N 1
ATOM 2007 C CA . ALA A 1 254 ? -15.608 -9.577 23.131 1.00 81.81 254 ALA A CA 1
ATOM 2008 C C . ALA A 1 254 ? -16.457 -10.667 23.792 1.00 81.81 254 ALA A C 1
ATOM 2010 O O . ALA A 1 254 ? -16.992 -11.545 23.115 1.00 81.81 254 ALA A O 1
ATOM 2011 N N . ILE A 1 255 ? -16.610 -10.580 25.115 1.00 71.50 255 ILE A N 1
ATOM 2012 C CA . ILE A 1 255 ? -17.564 -11.415 25.847 1.00 71.50 255 ILE A CA 1
ATOM 2013 C C . ILE A 1 255 ? -18.969 -11.013 25.369 1.00 71.50 255 ILE A C 1
ATOM 2015 O O . ILE A 1 255 ? -19.263 -9.814 25.330 1.00 71.50 255 ILE A O 1
ATOM 2019 N N . PRO A 1 256 ? -19.833 -11.963 24.968 1.00 59.12 256 PRO A N 1
ATOM 2020 C CA . PRO A 1 256 ? -21.211 -11.636 24.631 1.00 59.12 256 PRO A CA 1
ATOM 2021 C C . PRO A 1 256 ? -21.868 -10.956 25.832 1.00 59.12 256 PRO A C 1
ATOM 2023 O O . PRO A 1 256 ? -21.754 -11.446 26.954 1.00 59.12 256 PRO A O 1
ATOM 2026 N N . ALA A 1 257 ? -22.557 -9.837 25.603 1.00 57.97 257 ALA A N 1
ATOM 2027 C CA . ALA A 1 257 ? -23.430 -9.273 26.621 1.00 57.97 257 ALA A CA 1
ATOM 2028 C C . ALA A 1 257 ? -24.498 -10.331 26.924 1.00 57.97 257 ALA A C 1
ATOM 2030 O O . ALA A 1 257 ? -25.381 -10.587 26.106 1.00 57.97 257 ALA A O 1
ATOM 2031 N N . CYS A 1 258 ? -24.337 -11.036 28.042 1.00 51.53 258 CYS A N 1
ATOM 2032 C CA . CYS A 1 258 ? -25.277 -12.055 28.465 1.00 51.53 258 CYS A CA 1
ATOM 2033 C C . CYS A 1 258 ? -26.626 -11.362 28.689 1.00 51.53 258 CYS A C 1
ATOM 2035 O O . CYS A 1 258 ? -26.686 -10.357 29.400 1.00 51.53 258 CYS A O 1
ATOM 2037 N N . PHE A 1 259 ? -27.693 -11.868 28.064 1.00 45.91 259 PHE A N 1
ATOM 2038 C CA . PHE A 1 259 ? -29.049 -11.464 28.419 1.00 45.91 259 PHE A CA 1
ATOM 2039 C C . PHE A 1 259 ? -29.227 -11.695 29.919 1.00 45.91 259 PHE A C 1
ATOM 2041 O O . PHE A 1 259 ? -28.904 -12.770 30.424 1.00 45.91 259 PHE A O 1
ATOM 2048 N N . THR A 1 260 ? -29.716 -10.681 30.626 1.00 38.12 260 THR A N 1
ATOM 2049 C CA . THR A 1 260 ? -30.119 -10.783 32.026 1.00 38.12 260 THR A CA 1
ATOM 2050 C C . THR A 1 260 ? -31.077 -11.965 32.169 1.00 38.12 260 THR A C 1
ATOM 2052 O O . THR A 1 260 ? -32.215 -11.907 31.706 1.00 38.12 260 THR A O 1
ATOM 2055 N N . ILE A 1 261 ? -30.610 -13.059 32.772 1.00 42.47 261 ILE A N 1
ATOM 2056 C CA . ILE A 1 261 ? -31.480 -14.161 33.168 1.00 42.47 261 ILE A CA 1
ATOM 2057 C C . ILE A 1 261 ? -32.279 -13.634 34.356 1.00 42.47 261 ILE A C 1
ATOM 2059 O O . ILE A 1 261 ? -31.759 -13.522 35.465 1.00 42.47 261 ILE A O 1
ATOM 2063 N N . TYR A 1 262 ? -33.535 -13.266 34.115 1.00 40.16 262 TYR A N 1
ATOM 2064 C CA . TYR A 1 262 ? -34.505 -13.143 35.192 1.00 40.16 262 TYR A CA 1
ATOM 2065 C C . TYR A 1 262 ? -34.750 -14.551 35.732 1.00 40.16 262 TYR A C 1
ATOM 2067 O O . TYR A 1 262 ? -35.430 -15.355 35.096 1.00 40.16 262 TYR A O 1
ATOM 2075 N N . LEU A 1 263 ? -34.164 -14.857 36.887 1.00 45.44 263 LEU A N 1
ATOM 2076 C CA . LEU A 1 263 ? -34.633 -15.964 37.709 1.00 45.44 263 LEU A CA 1
ATOM 2077 C C . LEU A 1 263 ? -36.021 -15.565 38.228 1.00 45.44 263 LEU A C 1
ATOM 2079 O O . LEU A 1 263 ? -36.151 -14.570 38.943 1.00 45.44 263 LEU A O 1
ATOM 2083 N N . ARG A 1 264 ? -37.048 -16.289 37.780 1.00 51.06 264 ARG A N 1
ATOM 2084 C CA . ARG A 1 264 ? -38.346 -16.362 38.456 1.00 51.06 264 ARG A CA 1
ATOM 2085 C C . ARG A 1 264 ? -38.319 -17.524 39.431 1.00 51.06 264 ARG A C 1
ATOM 2087 O O . ARG A 1 264 ? -37.729 -18.561 39.055 1.00 51.06 264 ARG A O 1
#